Protein AF-A0A662F0Q9-F1 (afdb_monomer)

Nearest PDB structures (foldseek):
  5hut-assembly1_A  TM=1.812E-01  e=2.223E+00  Candida albicans SC5314
  2q6t-assembly2_B  TM=2.599E-01  e=8.051E+00  Thermus aquaticus

Solvent-accessible surface area (backbone atoms only — not comparable to full-atom values): 15928 Å² total; per-residue (Å²): 112,26,36,37,34,22,32,66,58,60,50,68,50,82,40,98,87,77,45,73,44,78,41,86,37,68,78,32,72,63,49,55,52,55,57,58,69,47,65,62,65,40,36,34,28,34,72,38,63,44,76,68,51,48,53,54,49,52,53,51,49,56,72,72,43,86,48,72,78,66,60,64,82,70,57,72,69,58,62,28,57,52,51,53,51,49,54,37,48,78,42,47,32,41,82,38,61,25,45,49,66,69,58,51,52,54,30,54,52,31,51,53,49,34,48,60,48,58,56,51,59,77,67,63,59,82,87,48,56,70,68,59,38,51,52,53,52,53,54,49,53,51,53,36,50,55,33,45,54,51,25,50,44,36,62,66,49,52,42,45,54,46,29,55,49,41,38,55,76,68,62,43,43,33,40,39,34,49,38,73,59,44,23,40,47,66,76,38,42,68,62,44,30,73,76,66,68,49,49,80,64,54,41,26,29,43,41,72,78,50,97,81,64,47,58,44,64,38,77,76,49,79,62,58,68,66,47,52,53,52,52,53,52,49,53,24,52,50,34,30,75,76,72,73,33,61,64,96,67,86,55,79,42,77,52,54,83,26,90,90,48,48,88,84,22,60,49,75,40,74,74,94,69,84,78,78,74,77,77,81,80,130

Mean predicted aligned error: 7.28 Å

Foldseek 3Di:
DAAEEAEDQKDWDADPPPGTDIDGDADAPVVLVVLLPPDAAAEEEEADDDPVLVVVLLVVCVVVDPDPVLNPPPPRPCVRVVNVVVSNVVSRYHYDYLFDSVLSSVLVVLVVQLVVLVVCVVVQDPPDDPVVSVLVVLVSVVSNLVSVLVSCCSVAPVRLVSSLQSCLVVVHRYYYYHLLSRLVCVVVVVVSCVPRVDHHDWYKYWDQDDPVRDTDIGTRDHRDCVSVVVVLVSCQLVCCVPVVGSDPDDAPDWDFPDPSNRSVGTDGHHDPDDDPDPPPDD

Sequence (282 aa):
MIRLFGVVHGGYIVNLLSGKIEIDLEPSSELEEKLKQIPAGTRVGIENLSPEDWIEVKANLMAICHDNSFRVAYLSSTRYWDRIAQICTASGHRIIWLEDKTT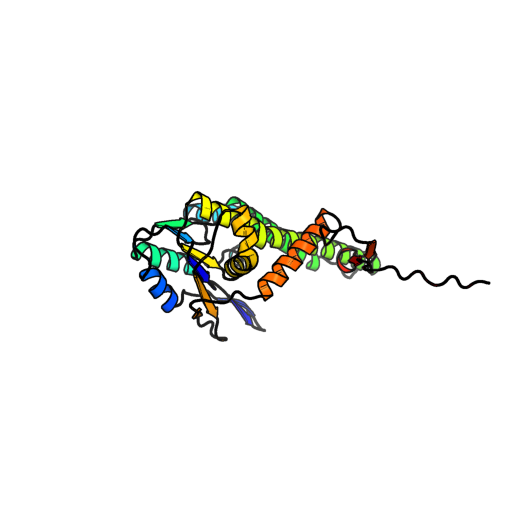WLKYVQTIIEVRKIIEKYSELDYDLSQRDHYKKLVELNEKLYRAQINSDRIHLIERDDAILRNIVAAEVQTVIAGIGHTDAWMLNQKEIKEEYGIEFGQYSTDIVVDSKFILRFIDEAIPDLNVAYDFISLRKAINFLERGRFSDEEPDLVGTWDVTKPSSGYFELFIDKRTKSMSVEE

Radius of gyration: 23.08 Å; Cα contacts (8 Å, |Δi|>4): 388; chains: 1; bounding box: 54×36×88 Å

Structure (mmCIF, N/CA/C/O backbone):
data_AF-A0A662F0Q9-F1
#
_entry.id   AF-A0A662F0Q9-F1
#
loop_
_atom_site.group_PDB
_atom_site.id
_atom_site.type_symbol
_atom_site.label_atom_id
_atom_site.label_alt_id
_atom_site.label_comp_id
_atom_site.label_asym_id
_atom_site.label_entity_id
_atom_site.label_seq_id
_atom_site.pdbx_PDB_ins_code
_atom_site.Cartn_x
_atom_site.Cartn_y
_atom_site.Cartn_z
_atom_site.occupancy
_atom_site.B_iso_or_equiv
_atom_site.auth_seq_id
_atom_site.auth_comp_id
_atom_site.auth_asym_id
_atom_site.auth_atom_id
_atom_site.pdbx_PDB_model_num
ATOM 1 N N . MET A 1 1 ? -20.257 -4.110 9.261 1.00 92.88 1 MET A N 1
ATOM 2 C CA . MET A 1 1 ? -19.434 -3.030 8.688 1.00 92.88 1 MET A CA 1
ATOM 3 C C . MET A 1 1 ? -18.188 -2.874 9.533 1.00 92.88 1 MET A C 1
ATOM 5 O O . MET A 1 1 ? -18.309 -2.857 10.755 1.00 92.88 1 MET A O 1
ATOM 9 N N . ILE A 1 2 ? -17.029 -2.804 8.889 1.00 98.06 2 ILE A N 1
ATOM 10 C CA . ILE A 1 2 ? -15.718 -2.621 9.519 1.00 98.06 2 ILE A CA 1
ATOM 11 C C . ILE A 1 2 ? -15.420 -1.119 9.591 1.00 98.06 2 ILE A C 1
ATOM 13 O O . ILE A 1 2 ? -15.691 -0.395 8.632 1.00 98.06 2 ILE A O 1
ATOM 17 N N . ARG A 1 3 ? -14.898 -0.632 10.722 1.00 98.25 3 ARG A N 1
ATOM 18 C CA . ARG A 1 3 ? -14.384 0.745 10.836 1.00 98.25 3 ARG A CA 1
ATOM 19 C C . ARG A 1 3 ? -12.970 0.804 10.261 1.00 98.25 3 ARG A C 1
ATOM 21 O O . ARG A 1 3 ? -12.162 -0.055 10.593 1.00 98.25 3 ARG A O 1
ATOM 28 N N . LEU A 1 4 ? -12.671 1.804 9.441 1.00 98.44 4 LEU A N 1
ATOM 29 C CA . LEU A 1 4 ? -11.398 1.940 8.742 1.00 98.44 4 LEU A CA 1
ATOM 30 C C . LEU A 1 4 ? -10.701 3.247 9.132 1.00 98.44 4 LEU A C 1
ATOM 32 O O . LEU A 1 4 ? -11.282 4.324 9.007 1.00 98.44 4 LEU A O 1
ATOM 36 N N . PHE A 1 5 ? -9.454 3.140 9.582 1.00 98.56 5 PHE A N 1
ATOM 37 C CA . PHE A 1 5 ? -8.571 4.268 9.849 1.00 98.56 5 PHE A CA 1
ATOM 38 C C . PHE A 1 5 ? -7.391 4.247 8.876 1.00 98.56 5 PHE A C 1
ATOM 40 O O . PHE A 1 5 ? -6.575 3.324 8.927 1.00 98.56 5 PHE A O 1
ATOM 47 N N . GLY A 1 6 ? -7.311 5.261 8.017 1.00 97.75 6 GLY A N 1
ATOM 48 C CA . GLY A 1 6 ? -6.135 5.552 7.201 1.00 97.75 6 GLY A CA 1
ATOM 49 C C . GLY A 1 6 ? -5.079 6.287 8.022 1.00 97.75 6 GLY A C 1
ATOM 50 O O . GLY A 1 6 ? -5.403 7.182 8.807 1.00 97.75 6 GLY A O 1
ATOM 51 N N . VAL A 1 7 ? -3.811 5.910 7.890 1.00 96.88 7 VAL A N 1
ATOM 52 C CA . VAL A 1 7 ? -2.721 6.572 8.618 1.00 96.88 7 VAL A CA 1
ATOM 53 C C . VAL A 1 7 ? -1.548 6.934 7.720 1.00 96.88 7 VAL A C 1
ATOM 55 O O . VAL A 1 7 ? -1.167 6.188 6.819 1.00 96.88 7 VAL A O 1
ATOM 58 N N . VAL A 1 8 ? -0.924 8.074 8.009 1.00 93.56 8 VAL A N 1
ATOM 59 C CA . VAL A 1 8 ? 0.385 8.434 7.459 1.00 93.56 8 VAL A CA 1
ATOM 60 C C . VAL A 1 8 ? 1.426 8.135 8.530 1.00 93.56 8 VAL A C 1
ATOM 62 O O . VAL A 1 8 ? 1.546 8.860 9.513 1.00 93.56 8 VAL A O 1
ATOM 65 N N . HIS A 1 9 ? 2.151 7.033 8.355 1.00 91.44 9 HIS A N 1
ATOM 66 C CA . HIS A 1 9 ? 3.067 6.495 9.368 1.00 91.44 9 HIS A CA 1
ATOM 67 C C . HIS A 1 9 ? 4.544 6.840 9.113 1.00 91.44 9 HIS A C 1
ATOM 69 O O . HIS A 1 9 ? 5.414 6.471 9.899 1.00 91.44 9 HIS A O 1
ATOM 75 N N . GLY A 1 10 ? 4.841 7.555 8.027 1.00 87.50 10 GLY A N 1
ATOM 76 C CA . GLY A 1 10 ? 6.187 7.999 7.685 1.00 87.50 10 GLY A CA 1
ATOM 77 C C . GLY A 1 10 ? 6.180 9.038 6.570 1.00 87.50 10 GLY A C 1
ATOM 78 O O . GLY A 1 10 ? 5.170 9.256 5.899 1.00 87.50 10 GLY A O 1
ATOM 79 N N . GLY A 1 11 ? 7.319 9.691 6.371 1.00 82.44 11 GLY A N 1
ATOM 80 C CA . GLY A 1 11 ? 7.514 10.659 5.298 1.00 82.44 11 GLY A CA 1
ATOM 81 C C . GLY A 1 11 ? 8.989 10.886 4.999 1.00 82.44 11 GLY A C 1
ATOM 82 O O . GLY A 1 11 ? 9.865 10.328 5.655 1.00 82.44 11 GLY A O 1
ATOM 83 N N . TYR A 1 12 ? 9.280 11.722 4.004 1.00 80.12 12 TYR A N 1
ATOM 84 C CA . TYR A 1 12 ? 10.651 12.123 3.706 1.00 80.12 12 TYR A CA 1
ATOM 85 C C . TYR A 1 12 ? 10.762 13.630 3.474 1.00 80.12 12 TYR A C 1
ATOM 87 O O . TYR A 1 12 ? 9.959 14.228 2.757 1.00 80.12 12 TYR A O 1
ATOM 95 N N . ILE A 1 13 ? 11.810 14.245 4.025 1.00 78.50 13 ILE A N 1
ATOM 96 C CA . ILE A 1 13 ? 12.276 15.569 3.599 1.00 78.50 13 ILE A CA 1
ATOM 97 C C . ILE A 1 13 ? 13.329 15.373 2.522 1.00 78.50 13 ILE A C 1
ATOM 99 O O . ILE A 1 13 ? 14.342 14.708 2.735 1.00 78.50 13 ILE A O 1
ATOM 103 N N . VAL A 1 14 ? 13.119 16.004 1.369 1.00 74.94 14 VAL A N 1
ATOM 104 C CA . VAL A 1 14 ? 14.159 16.125 0.347 1.00 74.94 14 VAL A CA 1
ATOM 105 C C . VAL A 1 14 ? 15.011 17.346 0.677 1.00 74.94 14 VAL A C 1
ATOM 107 O O . VAL A 1 14 ? 14.557 18.481 0.552 1.00 74.94 14 VAL A O 1
ATOM 110 N N . ASN A 1 15 ? 16.252 17.121 1.099 1.00 71.38 15 ASN A N 1
ATOM 111 C CA . ASN A 1 15 ? 17.244 18.172 1.289 1.00 71.38 15 ASN A CA 1
ATOM 112 C C . ASN A 1 15 ? 18.240 18.150 0.121 1.00 71.38 15 ASN A C 1
ATOM 114 O O . ASN A 1 15 ? 18.808 17.108 -0.206 1.00 71.38 15 ASN A O 1
ATOM 118 N N . LEU A 1 16 ? 18.482 19.317 -0.479 1.00 67.19 16 LEU A N 1
ATOM 119 C CA . LEU A 1 16 ? 19.432 19.505 -1.582 1.00 67.19 16 LEU A CA 1
ATOM 120 C C . LEU A 1 16 ? 20.859 19.022 -1.258 1.00 67.19 16 LEU A C 1
ATOM 122 O O . LEU A 1 16 ? 21.575 18.631 -2.173 1.00 67.19 16 LEU A O 1
ATOM 126 N N . LEU A 1 17 ? 21.276 19.045 0.015 1.00 67.19 17 LEU A N 1
ATOM 127 C CA . LEU A 1 17 ? 22.647 18.713 0.432 1.00 67.19 17 LEU A CA 1
ATOM 128 C C . LEU A 1 17 ? 22.808 17.292 0.982 1.00 67.19 17 LEU A C 1
ATOM 130 O O . LEU A 1 17 ? 23.870 16.697 0.832 1.00 67.19 17 LEU A O 1
ATOM 134 N N . SER A 1 18 ? 21.780 16.759 1.641 1.00 58.31 18 SER A N 1
ATOM 135 C CA . SER A 1 18 ? 21.855 15.486 2.374 1.00 58.31 18 SER A CA 1
ATOM 136 C C . SER A 1 18 ? 20.956 14.388 1.800 1.00 58.31 18 SER A C 1
ATOM 138 O O . SER A 1 18 ? 20.867 13.310 2.380 1.00 58.31 18 SER A O 1
ATOM 140 N N . GLY A 1 19 ? 20.283 14.642 0.675 1.00 73.56 19 GLY A N 1
ATOM 141 C CA . GLY A 1 19 ? 19.362 13.690 0.061 1.00 73.56 19 GLY A CA 1
ATOM 142 C C . GLY A 1 19 ? 18.028 13.584 0.805 1.00 73.56 19 GLY A C 1
ATOM 143 O O . GLY A 1 19 ? 17.547 14.557 1.388 1.00 73.56 19 GLY A O 1
ATOM 144 N N . LYS A 1 20 ? 17.400 12.405 0.741 1.00 74.94 20 LYS A N 1
ATOM 145 C CA . LYS A 1 20 ? 16.131 12.119 1.423 1.00 74.94 20 LYS A CA 1
ATOM 146 C C . LYS A 1 20 ? 16.398 11.752 2.884 1.00 74.94 20 LYS A C 1
ATOM 148 O O . LYS A 1 20 ? 17.120 10.795 3.143 1.00 74.94 20 LYS A O 1
ATOM 153 N N . ILE A 1 21 ? 15.811 12.498 3.813 1.00 77.62 21 ILE A N 1
ATOM 154 C CA . ILE A 1 21 ? 15.801 12.183 5.245 1.00 77.62 21 ILE A CA 1
ATOM 155 C C . ILE A 1 21 ? 14.425 11.616 5.572 1.00 77.62 21 ILE A C 1
ATOM 157 O O . ILE A 1 21 ? 13.428 12.309 5.370 1.00 77.62 21 ILE A O 1
ATOM 161 N N . GLU A 1 22 ? 14.376 10.375 6.047 1.00 78.62 22 GLU A N 1
ATOM 162 C CA . GLU A 1 22 ? 13.143 9.758 6.537 1.00 78.62 22 GLU A CA 1
ATOM 163 C C . GLU A 1 22 ? 12.724 10.398 7.864 1.00 78.62 22 GLU A C 1
ATOM 165 O O . GLU A 1 22 ? 13.564 10.728 8.707 1.00 78.62 22 GLU A O 1
ATOM 170 N N . ILE A 1 23 ? 11.424 10.617 8.021 1.00 84.00 23 ILE A N 1
ATOM 171 C CA . ILE A 1 23 ? 10.827 11.146 9.241 1.00 84.00 23 ILE A CA 1
ATOM 172 C C . ILE A 1 23 ? 9.870 10.112 9.789 1.00 84.00 23 ILE A C 1
ATOM 174 O O . ILE A 1 23 ? 8.874 9.767 9.149 1.00 84.00 23 ILE A O 1
ATOM 178 N N . ASP A 1 24 ? 10.162 9.715 11.018 1.00 83.69 24 ASP A N 1
ATOM 179 C CA . ASP A 1 24 ? 9.254 8.945 11.844 1.00 83.69 24 ASP A CA 1
ATOM 180 C C . ASP A 1 24 ? 8.140 9.857 12.340 1.00 83.69 24 ASP A C 1
ATOM 182 O O . ASP A 1 24 ? 8.390 10.877 12.992 1.00 83.69 24 ASP A O 1
ATOM 186 N N . LEU A 1 25 ? 6.908 9.473 12.034 1.00 90.25 25 LEU A N 1
ATOM 187 C CA . LEU A 1 25 ? 5.723 10.143 12.542 1.00 90.25 25 LEU A CA 1
ATOM 188 C C . LEU A 1 25 ? 5.214 9.419 13.785 1.00 90.25 25 LEU A C 1
ATOM 190 O O . LEU A 1 25 ? 5.528 8.256 14.036 1.00 90.25 25 LEU A O 1
ATOM 194 N N . GLU A 1 26 ? 4.410 10.127 14.562 1.00 93.06 26 GLU A N 1
ATOM 195 C CA . GLU A 1 26 ? 3.633 9.570 15.666 1.00 93.06 26 GLU A CA 1
ATOM 196 C C . GLU A 1 26 ? 2.149 9.763 15.344 1.00 93.06 26 GLU A C 1
ATOM 198 O O . GLU A 1 26 ? 1.820 10.753 14.684 1.00 93.06 26 GLU A O 1
ATOM 203 N N . PRO A 1 27 ? 1.252 8.870 15.798 1.00 95.50 27 PRO A N 1
ATOM 204 C CA . PRO A 1 27 ? -0.190 9.047 15.645 1.00 95.50 27 PRO A CA 1
ATOM 205 C C . PRO A 1 27 ? -0.656 10.412 16.160 1.00 95.50 27 PRO A C 1
ATOM 207 O O . PRO A 1 27 ? -0.153 10.895 17.180 1.00 95.50 27 PRO A O 1
ATOM 210 N N . SER A 1 28 ? -1.636 11.030 15.494 1.00 96.69 28 SER A N 1
ATOM 211 C CA . SER A 1 28 ? -2.227 12.265 16.019 1.00 96.69 28 SER A CA 1
ATOM 212 C C . SER A 1 28 ? -2.911 12.017 17.373 1.00 96.69 28 SER A C 1
ATOM 214 O O . SER A 1 28 ? -3.415 10.923 17.646 1.00 96.69 28 SER A O 1
ATOM 216 N N . SER A 1 29 ? -2.956 13.041 18.234 1.00 96.88 29 SER A N 1
ATOM 217 C CA . SER A 1 29 ? -3.631 12.934 19.542 1.00 96.88 29 SER A CA 1
ATOM 218 C C . SER A 1 29 ? -5.109 12.572 19.369 1.00 96.88 29 SER A C 1
ATOM 220 O O . SER A 1 29 ? -5.654 11.762 20.117 1.00 96.88 29 SER A O 1
ATOM 222 N N . GLU A 1 30 ? -5.740 13.135 18.343 1.00 97.81 30 GLU A N 1
ATOM 223 C CA . GLU A 1 30 ? -7.124 12.891 17.967 1.00 97.81 30 GLU A CA 1
ATOM 224 C C . GLU A 1 30 ? -7.351 11.440 17.522 1.00 97.81 30 GLU A C 1
ATOM 226 O O . GLU A 1 30 ? -8.328 10.824 17.956 1.00 97.81 30 GLU A O 1
ATOM 231 N N . LEU A 1 31 ? -6.443 10.853 16.730 1.00 97.69 31 LEU A N 1
ATOM 232 C CA . LEU A 1 31 ? -6.491 9.424 16.416 1.00 97.69 31 LEU A CA 1
ATOM 233 C C . LEU A 1 31 ? -6.377 8.589 17.697 1.00 97.69 31 LEU A C 1
ATOM 235 O O . LEU A 1 31 ? -7.180 7.676 17.901 1.00 97.69 31 LEU A O 1
ATOM 239 N N . GLU A 1 32 ? -5.443 8.911 18.602 1.00 98.00 32 GLU A N 1
ATOM 240 C CA . GLU A 1 32 ? -5.323 8.174 19.865 1.00 98.00 32 GLU A CA 1
ATOM 241 C C . GLU A 1 32 ? -6.621 8.207 20.686 1.00 98.00 32 GLU A C 1
ATOM 243 O O . GLU A 1 32 ? -7.026 7.194 21.262 1.00 98.00 32 GLU A O 1
ATOM 248 N N . GLU A 1 33 ? -7.269 9.370 20.774 1.00 98.00 33 GLU A N 1
ATOM 249 C CA . GLU A 1 33 ? -8.544 9.539 21.473 1.00 98.00 33 GLU A CA 1
ATOM 250 C C . GLU A 1 33 ? -9.652 8.707 20.830 1.00 98.00 33 GLU A C 1
ATOM 252 O O . GLU A 1 33 ? -10.391 8.015 21.536 1.00 98.00 33 GLU A O 1
ATOM 257 N N . LYS A 1 34 ? -9.738 8.702 19.497 1.00 97.56 34 LYS A N 1
ATOM 258 C CA . LYS A 1 34 ? -10.709 7.885 18.758 1.00 97.56 34 LYS A CA 1
ATOM 259 C C . LYS A 1 34 ? -10.498 6.394 18.996 1.00 97.56 34 LYS A C 1
ATOM 261 O O . LYS A 1 34 ? -11.479 5.674 19.187 1.00 97.56 34 LYS A O 1
ATOM 266 N N . LEU A 1 35 ? -9.251 5.928 19.055 1.00 97.69 35 LEU A N 1
ATOM 267 C CA . LEU A 1 35 ? -8.933 4.529 19.354 1.00 97.69 35 LEU A CA 1
ATOM 268 C C . LEU A 1 35 ? -9.319 4.134 20.789 1.00 97.69 35 LEU A C 1
ATOM 270 O O . LEU A 1 35 ? -9.827 3.031 21.005 1.00 97.69 35 LEU A O 1
ATOM 274 N N . LYS A 1 36 ? -9.154 5.041 21.761 1.00 98.06 36 LYS A N 1
ATOM 275 C CA . LYS A 1 36 ? -9.569 4.836 23.165 1.00 98.06 36 LYS A CA 1
ATOM 276 C C . LYS A 1 36 ? -11.093 4.794 23.340 1.00 98.06 36 LYS A C 1
ATOM 278 O O . LYS A 1 36 ? -11.578 4.208 24.302 1.00 98.06 36 LYS A O 1
ATOM 283 N N . GLN A 1 37 ? -11.852 5.401 22.426 1.00 97.31 37 GLN A N 1
ATOM 284 C CA . GLN A 1 37 ? -13.323 5.415 22.444 1.00 97.31 37 GLN A CA 1
ATOM 285 C C . GLN A 1 37 ? -13.961 4.156 21.832 1.00 97.31 37 GLN A C 1
ATOM 287 O O . GLN A 1 37 ? -15.175 3.968 21.932 1.00 97.31 37 GLN A O 1
ATOM 292 N N . ILE A 1 38 ? -13.178 3.296 21.175 1.00 96.94 38 ILE A N 1
ATOM 293 C CA . ILE A 1 38 ? -13.669 2.015 20.651 1.00 96.94 38 ILE A CA 1
ATOM 294 C C . ILE A 1 38 ? -14.059 1.105 21.835 1.00 96.94 38 ILE A C 1
ATOM 296 O O . ILE A 1 38 ? -13.367 1.113 22.853 1.00 96.94 38 ILE A O 1
ATOM 300 N N . PRO A 1 39 ? -15.136 0.298 21.737 1.00 98.12 39 PRO A N 1
ATOM 301 C CA . PRO A 1 39 ? -15.488 -0.654 22.789 1.00 98.12 39 PRO A CA 1
ATOM 302 C C . PRO A 1 39 ? -14.346 -1.632 23.097 1.00 98.12 39 PRO A C 1
ATOM 304 O O . PRO A 1 39 ? -13.757 -2.210 22.183 1.00 98.12 39 PRO A O 1
ATOM 307 N N . ALA A 1 40 ? -14.059 -1.857 24.380 1.00 98.19 40 ALA A N 1
ATOM 308 C CA . ALA A 1 40 ? -13.056 -2.833 24.800 1.00 98.19 40 ALA A CA 1
ATOM 309 C C . ALA A 1 40 ? -13.382 -4.247 24.281 1.00 98.19 40 ALA A C 1
ATOM 311 O O . ALA A 1 40 ? -14.546 -4.618 24.120 1.00 98.19 40 ALA A O 1
ATOM 312 N N . GLY A 1 41 ? -12.346 -5.046 24.022 1.00 98.12 41 GLY A N 1
ATOM 313 C CA . GLY A 1 41 ? -12.464 -6.383 23.434 1.00 98.12 41 GLY A CA 1
ATOM 314 C C . GLY A 1 41 ? -12.652 -6.396 21.914 1.00 98.12 41 GLY A C 1
ATOM 315 O O . GLY A 1 41 ? -12.673 -7.478 21.325 1.00 98.12 41 GLY A O 1
ATOM 316 N N . THR A 1 42 ? -12.743 -5.229 21.264 1.00 98.56 42 THR A N 1
ATOM 317 C CA . THR A 1 42 ? -12.809 -5.129 19.799 1.00 98.56 42 THR A CA 1
ATOM 318 C C . THR A 1 42 ? -11.565 -5.747 19.162 1.00 98.56 42 THR A C 1
ATOM 320 O O . THR A 1 42 ? -10.442 -5.532 19.628 1.00 98.56 42 THR A O 1
ATOM 323 N N . ARG A 1 43 ? -11.751 -6.503 18.073 1.00 98.81 43 ARG A N 1
ATOM 324 C CA . ARG A 1 43 ? -10.646 -6.996 17.237 1.00 98.81 43 ARG A CA 1
ATOM 325 C C . ARG A 1 43 ? -10.164 -5.893 16.303 1.00 98.81 43 ARG A C 1
ATOM 327 O O . ARG A 1 43 ? -10.885 -5.519 15.374 1.00 98.81 43 ARG A O 1
ATOM 334 N N . VAL A 1 44 ? -8.961 -5.389 16.565 1.00 98.81 44 VAL A N 1
ATOM 335 C CA . VAL A 1 44 ? -8.326 -4.308 15.806 1.00 98.81 44 VAL A CA 1
ATOM 336 C C . VAL A 1 44 ? -7.217 -4.892 14.938 1.00 98.81 44 VAL A C 1
ATOM 338 O O . VAL A 1 44 ? -6.228 -5.403 15.459 1.00 98.81 44 VAL A O 1
ATOM 341 N N . GLY A 1 45 ? -7.401 -4.825 13.624 1.00 98.75 45 GLY A N 1
ATOM 342 C CA . GLY A 1 45 ? -6.395 -5.166 12.632 1.00 98.75 45 GLY A CA 1
ATOM 343 C C . GLY A 1 45 ? -5.423 -4.008 12.420 1.00 98.75 45 GLY A C 1
ATOM 344 O O . GLY A 1 45 ? -5.869 -2.883 12.210 1.00 98.75 45 GLY A O 1
ATOM 345 N N . ILE A 1 46 ? -4.121 -4.273 12.472 1.00 98.56 46 ILE A N 1
ATOM 346 C CA . ILE A 1 46 ? -3.055 -3.301 12.198 1.00 98.56 46 ILE A CA 1
ATOM 347 C C . ILE A 1 46 ? -2.249 -3.795 10.995 1.00 98.56 46 ILE A C 1
ATOM 349 O O . ILE A 1 46 ? -1.800 -4.943 11.004 1.00 98.56 46 ILE A O 1
ATOM 353 N N . GLU A 1 47 ? -2.044 -2.942 9.986 1.00 96.81 47 GLU A N 1
ATOM 354 C CA . GLU A 1 47 ? -1.167 -3.197 8.828 1.00 96.81 47 GLU A CA 1
ATOM 355 C C . GLU A 1 47 ? 0.314 -3.182 9.232 1.00 96.81 47 GLU A C 1
ATOM 357 O O . GLU A 1 47 ? 1.095 -2.298 8.894 1.00 96.81 47 GLU A O 1
ATOM 362 N N . ASN A 1 48 ? 0.705 -4.164 10.029 1.00 96.19 48 ASN A N 1
ATOM 363 C CA . ASN A 1 48 ? 2.091 -4.415 10.360 1.00 96.19 48 ASN A CA 1
ATOM 364 C C . ASN A 1 48 ? 2.274 -5.906 10.620 1.00 96.19 48 ASN A C 1
ATOM 366 O O . ASN A 1 48 ? 1.314 -6.619 10.930 1.00 96.19 48 ASN A O 1
ATOM 370 N N . LEU A 1 49 ? 3.512 -6.371 10.489 1.00 95.81 49 LEU A N 1
ATOM 371 C CA . LEU A 1 49 ? 3.884 -7.726 10.865 1.00 95.81 49 LEU A CA 1
ATOM 372 C C . LEU A 1 49 ? 3.835 -7.887 12.381 1.00 95.81 49 LEU A C 1
ATOM 374 O O . LEU A 1 49 ? 4.056 -6.936 13.138 1.00 95.81 49 LEU A O 1
ATOM 378 N N . SER A 1 50 ? 3.608 -9.123 12.821 1.00 95.44 50 SER A N 1
ATOM 379 C CA . SER A 1 50 ? 3.762 -9.465 14.229 1.00 95.44 50 SER A CA 1
ATOM 380 C C . SER A 1 50 ? 5.211 -9.241 14.698 1.00 95.44 50 SER A C 1
ATOM 382 O O . SER A 1 50 ? 6.145 -9.301 13.888 1.00 95.44 50 SER A O 1
ATOM 384 N N . PRO A 1 51 ? 5.444 -8.999 16.002 1.00 93.88 51 PRO A N 1
ATOM 385 C CA . PRO A 1 51 ? 6.797 -8.922 16.551 1.00 93.88 51 PRO A CA 1
ATOM 386 C C . PRO A 1 51 ? 7.650 -10.153 16.214 1.00 93.88 51 PRO A C 1
ATOM 388 O O . PRO A 1 51 ? 8.837 -10.019 15.916 1.00 93.88 51 PRO A O 1
ATOM 391 N N . GLU A 1 52 ? 7.047 -11.342 16.221 1.00 94.25 52 GLU A N 1
ATOM 392 C CA . GLU A 1 52 ? 7.694 -12.607 15.882 1.00 94.25 52 GLU A CA 1
ATOM 393 C C . GLU A 1 52 ? 8.090 -12.660 14.401 1.00 94.25 52 GLU A C 1
ATOM 395 O O . GLU A 1 52 ? 9.237 -12.978 14.076 1.00 94.25 52 GLU A O 1
ATOM 400 N N . ASP A 1 53 ? 7.189 -12.268 13.499 1.00 94.25 53 ASP A N 1
ATOM 401 C CA . ASP A 1 53 ? 7.489 -12.212 12.067 1.00 94.25 53 ASP A CA 1
ATOM 402 C C . ASP A 1 53 ? 8.569 -11.174 11.755 1.00 94.25 53 ASP A C 1
ATOM 404 O O . ASP A 1 53 ? 9.436 -11.418 10.914 1.00 94.25 53 ASP A O 1
ATOM 408 N N . TRP A 1 54 ? 8.597 -10.048 12.473 1.00 91.69 54 TRP A N 1
ATOM 409 C CA . TRP A 1 54 ? 9.661 -9.053 12.337 1.00 91.69 54 TRP A CA 1
ATOM 410 C C . TRP A 1 54 ? 11.045 -9.602 12.685 1.00 91.69 54 TRP A C 1
ATOM 412 O O . TRP A 1 54 ? 12.028 -9.203 12.055 1.00 91.69 54 TRP A O 1
ATOM 422 N N . ILE A 1 55 ? 11.155 -10.505 13.664 1.00 90.00 55 ILE A N 1
ATOM 423 C CA . ILE A 1 55 ? 12.429 -11.159 14.005 1.00 90.00 55 ILE A CA 1
ATOM 424 C C . ILE A 1 55 ? 12.921 -11.979 12.810 1.00 90.00 55 ILE A C 1
ATOM 426 O O . ILE A 1 55 ? 14.081 -11.854 12.405 1.00 90.00 55 ILE A O 1
ATOM 430 N N . GLU A 1 56 ? 12.037 -12.773 12.210 1.00 90.00 56 GLU A N 1
ATOM 431 C CA . GLU A 1 56 ? 12.367 -13.591 11.044 1.00 90.00 56 GLU A CA 1
ATOM 432 C C . GLU A 1 56 ? 12.687 -12.742 9.813 1.00 90.00 56 GLU A C 1
ATOM 434 O O . GLU A 1 56 ? 13.668 -13.011 9.116 1.00 90.00 56 GLU A O 1
ATOM 439 N N . VAL A 1 57 ? 11.911 -11.691 9.546 1.00 88.12 57 VAL A N 1
ATOM 440 C CA . VAL A 1 57 ? 12.169 -10.770 8.433 1.00 88.12 57 VAL A CA 1
ATOM 441 C C . VAL A 1 57 ? 13.536 -10.119 8.595 1.00 88.12 57 VAL A C 1
ATOM 443 O O . VAL A 1 57 ? 14.339 -10.157 7.666 1.00 88.12 57 VAL A O 1
ATOM 446 N N . LYS A 1 58 ? 13.866 -9.604 9.784 1.00 86.19 58 LYS A N 1
ATOM 447 C CA . LYS A 1 58 ? 15.186 -9.013 10.056 1.00 86.19 58 LYS A CA 1
ATOM 448 C C . LYS A 1 58 ? 16.316 -10.019 9.833 1.00 86.19 58 LYS A C 1
ATOM 450 O O . LYS A 1 58 ? 17.325 -9.662 9.227 1.00 86.19 58 LYS A O 1
ATOM 455 N N . ALA A 1 59 ? 16.152 -11.268 10.269 1.00 85.44 59 ALA A N 1
ATOM 456 C CA . ALA A 1 59 ? 17.131 -12.328 10.030 1.00 85.44 59 ALA A CA 1
ATOM 457 C C . ALA A 1 59 ? 17.324 -12.618 8.529 1.00 85.44 59 ALA A C 1
ATOM 459 O O . ALA A 1 59 ? 18.461 -12.677 8.057 1.00 85.44 59 ALA A O 1
ATOM 460 N N . ASN A 1 60 ? 16.232 -12.722 7.766 1.00 84.25 60 ASN A N 1
ATOM 461 C CA . ASN A 1 60 ? 16.277 -12.934 6.317 1.00 84.25 60 ASN A CA 1
ATOM 462 C C . ASN A 1 60 ? 16.942 -11.761 5.585 1.00 84.25 60 ASN A C 1
ATOM 464 O O . ASN A 1 60 ? 17.820 -11.969 4.749 1.00 84.25 60 ASN A O 1
ATOM 468 N N . LEU A 1 61 ? 16.589 -10.522 5.931 1.00 82.25 61 LEU A N 1
ATOM 469 C CA . LEU A 1 61 ? 17.204 -9.334 5.338 1.00 82.25 61 LEU A CA 1
ATOM 470 C C . LEU A 1 61 ? 18.699 -9.254 5.639 1.00 82.25 61 LEU A C 1
ATOM 472 O O . LEU A 1 61 ? 19.478 -8.914 4.753 1.00 82.25 61 LEU A O 1
ATOM 476 N N . MET A 1 62 ? 19.125 -9.630 6.847 1.00 79.88 62 MET A N 1
ATOM 477 C CA . MET A 1 62 ? 20.548 -9.707 7.187 1.00 79.88 62 MET A CA 1
ATOM 478 C C . MET A 1 62 ? 21.312 -10.742 6.352 1.00 79.88 62 MET A C 1
ATOM 480 O O . MET A 1 62 ? 22.498 -10.536 6.099 1.00 79.88 62 MET A O 1
ATOM 484 N N . ALA A 1 63 ? 20.658 -11.826 5.927 1.00 82.25 63 ALA A N 1
ATOM 485 C CA . ALA A 1 63 ? 21.265 -12.848 5.078 1.00 82.25 63 ALA A CA 1
ATOM 486 C C . ALA A 1 63 ? 21.368 -12.414 3.606 1.00 82.25 63 ALA A C 1
ATOM 488 O O . ALA A 1 63 ? 22.329 -12.775 2.932 1.00 82.25 63 ALA A O 1
ATOM 489 N N . ILE A 1 64 ? 20.396 -11.640 3.110 1.00 76.62 64 ILE A N 1
ATOM 490 C CA . ILE A 1 64 ? 20.342 -11.200 1.707 1.00 76.62 64 ILE A CA 1
ATOM 491 C C . ILE A 1 64 ? 21.183 -9.931 1.484 1.00 76.62 64 ILE A C 1
ATOM 493 O O . ILE A 1 64 ? 21.821 -9.776 0.440 1.00 76.62 64 ILE A O 1
ATOM 497 N N . CYS A 1 65 ? 21.210 -9.026 2.464 1.00 73.19 65 CYS A N 1
ATOM 498 C CA . CYS A 1 65 ? 21.914 -7.750 2.395 1.00 73.19 65 CYS A CA 1
ATOM 499 C C . CYS A 1 65 ? 23.254 -7.830 3.140 1.00 73.19 65 CYS A C 1
ATOM 501 O O . CYS A 1 65 ? 23.331 -7.607 4.352 1.00 73.19 65 CYS A O 1
ATOM 503 N N . HIS A 1 66 ? 24.329 -8.121 2.401 1.00 67.06 66 HIS A N 1
ATOM 504 C CA . HIS A 1 66 ? 25.699 -8.082 2.931 1.00 67.06 66 HIS A CA 1
ATOM 505 C C . HIS A 1 66 ? 26.198 -6.653 3.219 1.00 67.06 66 HIS A C 1
ATOM 507 O O . HIS A 1 66 ? 27.151 -6.487 3.978 1.00 67.06 66 HIS A O 1
ATOM 513 N N . ASP A 1 67 ? 25.551 -5.631 2.647 1.00 63.91 67 ASP A N 1
ATOM 514 C CA . ASP A 1 67 ? 25.861 -4.218 2.877 1.00 63.91 67 ASP A CA 1
ATOM 515 C C . ASP A 1 67 ? 24.930 -3.608 3.944 1.00 63.91 67 ASP A C 1
ATOM 517 O O . ASP A 1 67 ? 23.702 -3.683 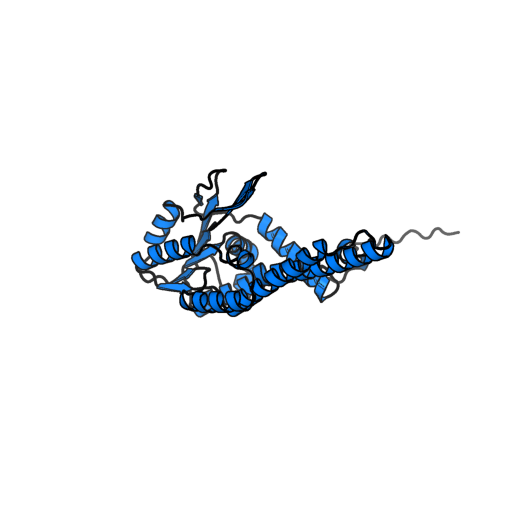3.852 1.00 63.91 67 ASP A O 1
ATOM 521 N N . ASN A 1 68 ? 25.526 -2.974 4.959 1.00 55.94 68 ASN A N 1
ATOM 522 C CA . ASN A 1 68 ? 24.814 -2.269 6.024 1.00 55.94 68 ASN A CA 1
ATOM 523 C C . ASN A 1 68 ? 24.040 -1.041 5.518 1.00 55.94 68 ASN A C 1
ATOM 525 O O . ASN A 1 68 ? 23.048 -0.673 6.144 1.00 55.94 68 ASN A O 1
ATOM 529 N N . SER A 1 69 ? 24.444 -0.428 4.399 1.00 56.00 69 SER A N 1
ATOM 530 C CA . SER A 1 69 ? 23.718 0.703 3.799 1.00 56.00 69 SER A CA 1
ATOM 531 C C . SER A 1 69 ? 22.302 0.303 3.360 1.00 56.00 69 SER A C 1
ATOM 533 O O . SER A 1 69 ? 21.351 1.071 3.493 1.00 56.00 69 SER A O 1
ATOM 535 N N . PHE A 1 70 ? 22.145 -0.958 2.951 1.00 54.56 70 PHE A N 1
ATOM 536 C CA . PHE A 1 70 ? 20.881 -1.562 2.545 1.00 54.56 70 PHE A CA 1
ATOM 537 C C . PHE A 1 70 ? 19.943 -1.852 3.725 1.00 54.56 70 PHE A C 1
ATOM 539 O O . PHE A 1 70 ? 18.739 -2.002 3.540 1.00 54.56 70 PHE A 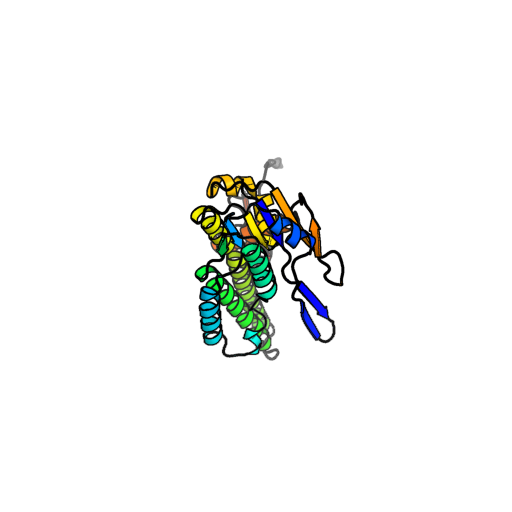O 1
ATOM 546 N N . ARG A 1 71 ? 20.483 -1.954 4.948 1.00 53.81 71 ARG A N 1
ATOM 547 C CA . ARG A 1 71 ? 19.732 -2.386 6.139 1.00 53.81 71 ARG A CA 1
ATOM 548 C C . ARG A 1 71 ? 18.807 -1.312 6.701 1.00 53.81 71 ARG A C 1
ATOM 550 O O . ARG A 1 71 ? 17.799 -1.657 7.304 1.00 53.81 71 ARG A O 1
ATOM 557 N N . VAL A 1 72 ? 19.168 -0.040 6.543 1.00 49.03 72 VAL A N 1
ATOM 558 C CA . VAL A 1 72 ? 18.497 1.076 7.232 1.00 49.03 72 VAL A CA 1
ATOM 559 C C . VAL A 1 72 ? 17.329 1.631 6.417 1.00 49.03 72 VAL A C 1
ATOM 561 O O . VAL A 1 72 ? 16.327 2.007 7.000 1.00 49.03 72 VAL A O 1
ATOM 564 N N . ALA A 1 73 ? 17.413 1.621 5.084 1.00 51.50 73 ALA A N 1
ATOM 565 C CA . ALA A 1 73 ? 16.426 2.288 4.229 1.00 51.50 73 ALA A CA 1
ATOM 566 C C . ALA A 1 73 ? 15.103 1.520 4.021 1.00 51.50 73 ALA A C 1
ATOM 568 O O . ALA A 1 73 ? 14.169 2.082 3.461 1.00 51.50 73 ALA A O 1
ATOM 569 N N . TYR A 1 74 ? 15.029 0.239 4.406 1.00 55.25 74 TYR A N 1
ATOM 570 C CA . TYR A 1 74 ? 13.868 -0.624 4.113 1.00 55.25 74 TYR A CA 1
ATOM 571 C C . TYR A 1 74 ? 13.185 -1.216 5.344 1.00 55.25 74 TYR A C 1
ATOM 573 O O . TYR A 1 74 ? 12.135 -1.847 5.227 1.00 55.25 74 TYR A O 1
ATOM 581 N N . LEU A 1 75 ? 13.757 -1.015 6.529 1.00 61.97 75 LEU A N 1
ATOM 582 C CA . LEU A 1 75 ? 13.024 -1.236 7.764 1.00 61.97 75 LEU A CA 1
ATOM 583 C C . LEU A 1 75 ? 12.238 0.044 8.023 1.00 61.97 75 LEU A C 1
ATOM 585 O O . LEU A 1 75 ? 12.764 0.955 8.653 1.00 61.97 75 LEU A O 1
ATOM 589 N N . SER A 1 76 ? 11.004 0.110 7.509 1.00 62.28 76 SER A N 1
ATOM 590 C CA . SER A 1 76 ? 10.058 1.145 7.938 1.00 62.28 76 SER A CA 1
ATOM 591 C C . SER A 1 76 ? 10.082 1.200 9.462 1.00 62.28 76 SER A C 1
ATOM 593 O O . SER A 1 76 ? 10.046 0.151 10.119 1.00 62.28 76 SER A O 1
ATOM 595 N N . SER A 1 77 ? 10.215 2.402 10.022 1.00 70.31 77 SER A N 1
ATOM 596 C CA . SER A 1 77 ? 10.218 2.572 11.469 1.00 70.31 77 SER A CA 1
ATOM 597 C C . SER A 1 77 ? 8.961 1.937 12.055 1.00 70.31 77 SER A C 1
ATOM 599 O O . SER A 1 77 ? 7.839 2.385 11.818 1.00 70.31 77 SER A O 1
ATOM 601 N N . THR A 1 78 ? 9.138 0.867 12.837 1.00 86.12 78 THR A N 1
ATOM 602 C CA . THR A 1 78 ? 8.013 0.176 13.488 1.00 86.12 78 THR A CA 1
ATOM 603 C C . THR A 1 78 ? 7.380 1.038 14.570 1.00 86.12 78 THR A C 1
ATOM 605 O O . THR A 1 78 ? 6.303 0.715 15.052 1.00 86.12 78 THR A O 1
ATOM 608 N N . ARG A 1 79 ? 8.019 2.156 14.929 1.00 90.00 79 ARG A N 1
ATOM 609 C CA . ARG A 1 79 ? 7.651 3.020 16.044 1.00 90.00 79 ARG A CA 1
ATOM 610 C C . ARG A 1 79 ? 6.201 3.496 15.985 1.00 90.00 79 ARG A C 1
ATOM 612 O O . ARG A 1 79 ? 5.514 3.404 17.000 1.00 90.00 79 ARG A O 1
ATOM 619 N N . TYR A 1 80 ? 5.730 3.949 14.820 1.00 93.81 80 TYR A N 1
ATOM 620 C CA . TYR A 1 80 ? 4.338 4.383 14.651 1.00 93.81 80 TYR A CA 1
ATOM 621 C C . TYR A 1 80 ? 3.370 3.237 14.980 1.00 93.81 80 TYR A C 1
ATOM 623 O O . TYR A 1 80 ? 2.449 3.377 15.787 1.00 93.81 80 TYR A O 1
ATOM 631 N N . TRP A 1 81 ? 3.619 2.063 14.400 1.00 95.31 81 TRP A N 1
ATOM 632 C CA . TRP A 1 81 ? 2.790 0.877 14.592 1.00 95.31 81 TRP A CA 1
ATOM 633 C C . TRP A 1 81 ? 2.862 0.332 16.021 1.00 95.31 81 TRP A C 1
ATOM 635 O O . TRP A 1 81 ? 1.835 -0.047 16.586 1.00 95.31 81 TRP A O 1
ATOM 645 N N . ASP A 1 82 ? 4.044 0.361 16.638 1.00 95.19 82 ASP A N 1
ATOM 646 C CA . ASP A 1 82 ? 4.258 -0.007 18.036 1.00 95.19 82 ASP A CA 1
ATOM 647 C C . ASP A 1 82 ? 3.445 0.913 18.959 1.00 95.19 82 ASP A C 1
ATOM 649 O O . ASP A 1 82 ? 2.800 0.442 19.900 1.00 95.19 82 ASP A O 1
ATOM 653 N N . ARG A 1 83 ? 3.400 2.220 18.664 1.00 96.56 83 ARG A N 1
ATOM 654 C CA . ARG A 1 83 ? 2.585 3.190 19.403 1.00 96.56 83 ARG A CA 1
ATOM 655 C C . ARG A 1 83 ? 1.089 2.905 19.261 1.00 96.56 83 ARG A C 1
ATOM 657 O O . ARG A 1 83 ? 0.391 2.857 20.276 1.00 96.56 83 ARG A O 1
ATOM 664 N N . ILE A 1 84 ? 0.596 2.655 18.045 1.00 97.75 84 ILE A N 1
ATOM 665 C CA . ILE A 1 84 ? -0.807 2.269 17.798 1.00 97.75 84 ILE A CA 1
ATOM 666 C C . ILE A 1 84 ? -1.173 0.996 18.572 1.00 97.75 84 ILE A C 1
ATOM 668 O O . ILE A 1 84 ? -2.199 0.957 19.261 1.00 97.75 84 ILE A O 1
ATOM 672 N N . ALA A 1 85 ? -0.323 -0.031 18.510 1.00 98.06 85 ALA A N 1
ATOM 673 C CA . ALA A 1 85 ? -0.542 -1.295 19.203 1.00 98.06 85 ALA A CA 1
ATOM 674 C C . ALA A 1 85 ? -0.579 -1.114 20.728 1.00 98.06 85 ALA A C 1
ATOM 676 O O . ALA A 1 85 ? -1.442 -1.693 21.395 1.00 98.06 85 ALA A O 1
ATOM 677 N N . GLN A 1 86 ? 0.295 -0.269 21.286 1.00 98.25 86 GLN A N 1
ATOM 678 C CA . GLN A 1 86 ? 0.286 0.081 22.709 1.00 98.25 86 GLN A CA 1
ATOM 679 C C . GLN A 1 86 ? -1.016 0.772 23.125 1.00 98.25 86 GLN A C 1
ATOM 681 O O . GLN A 1 86 ? -1.616 0.372 24.123 1.00 98.25 86 GLN A O 1
ATOM 686 N N . ILE A 1 87 ? -1.480 1.773 22.367 1.00 98.31 87 ILE A N 1
ATOM 687 C CA . ILE A 1 87 ? -2.737 2.490 22.651 1.00 98.31 87 ILE A CA 1
ATOM 688 C C . ILE A 1 87 ? -3.915 1.516 22.652 1.00 98.31 87 ILE A C 1
ATOM 690 O O . ILE A 1 87 ? -4.731 1.513 23.578 1.00 98.31 87 ILE A O 1
ATOM 694 N N . CYS A 1 88 ? -3.989 0.664 21.632 1.00 98.50 88 CYS A N 1
ATOM 695 C CA . CYS A 1 88 ? -5.067 -0.300 21.484 1.00 98.50 88 CYS A CA 1
ATOM 696 C C . CYS A 1 88 ? -5.044 -1.359 22.598 1.00 98.50 88 CYS A C 1
ATOM 698 O O . CYS A 1 88 ? -6.080 -1.639 23.199 1.00 98.50 88 CYS A O 1
ATOM 700 N N . THR A 1 89 ? -3.866 -1.882 22.944 1.00 98.31 89 THR A N 1
ATOM 701 C CA . THR A 1 89 ? -3.700 -2.847 24.045 1.00 98.31 89 THR A CA 1
ATOM 702 C C . THR A 1 89 ? -4.081 -2.228 25.390 1.00 98.31 89 THR A C 1
ATOM 704 O O . THR A 1 89 ? -4.833 -2.830 26.155 1.00 98.31 89 THR A O 1
ATOM 707 N N . ALA A 1 90 ? -3.632 -1.000 25.670 1.00 98.31 90 ALA A N 1
ATOM 708 C CA . ALA A 1 90 ? -3.986 -0.269 26.888 1.00 98.31 90 ALA A CA 1
ATOM 709 C C . ALA A 1 90 ? -5.494 0.030 26.988 1.00 98.31 90 ALA A C 1
ATOM 711 O O . ALA A 1 90 ? -6.024 0.150 28.090 1.00 98.31 90 ALA A O 1
ATOM 712 N N . SER A 1 91 ? -6.184 0.106 25.848 1.00 98.25 91 SER A N 1
ATOM 713 C CA . SER A 1 91 ? -7.641 0.286 25.760 1.00 98.25 91 SER A CA 1
ATOM 714 C C . SER A 1 91 ? -8.424 -1.036 25.835 1.00 98.25 91 SER A C 1
ATOM 716 O O . SER A 1 91 ? -9.650 -1.035 25.753 1.00 98.25 91 SER A O 1
ATOM 718 N N . GLY A 1 92 ? -7.738 -2.173 26.006 1.00 98.31 92 GLY A N 1
ATOM 719 C CA . GLY A 1 92 ? -8.353 -3.496 26.119 1.00 98.31 92 GLY A CA 1
ATOM 720 C C . GLY A 1 92 ? -8.763 -4.123 24.785 1.00 98.31 92 GLY A C 1
ATOM 721 O O . GLY A 1 92 ? -9.607 -5.020 24.779 1.00 98.31 92 GLY A O 1
ATOM 722 N N . HIS A 1 93 ? -8.208 -3.669 23.658 1.00 98.62 93 HIS A N 1
ATOM 723 C CA . HIS A 1 93 ? -8.487 -4.240 22.335 1.00 98.62 93 HIS A CA 1
ATOM 724 C C . HIS A 1 93 ? -7.664 -5.501 22.081 1.00 98.62 93 HIS A C 1
ATOM 726 O O . HIS A 1 93 ? -6.560 -5.665 22.601 1.00 98.62 93 HIS A O 1
ATOM 732 N N . ARG A 1 94 ? -8.182 -6.387 21.226 1.00 98.44 94 ARG A N 1
ATOM 733 C CA . ARG A 1 94 ? -7.444 -7.551 20.730 1.00 98.44 94 ARG A CA 1
ATOM 734 C C . ARG A 1 94 ? -6.758 -7.189 19.418 1.00 98.44 94 ARG A C 1
ATOM 736 O O . ARG A 1 94 ? -7.433 -7.026 18.404 1.00 98.44 94 ARG A O 1
ATOM 743 N N . ILE A 1 95 ? -5.431 -7.098 19.443 1.00 98.56 95 ILE A N 1
ATOM 744 C CA . ILE A 1 95 ? -4.626 -6.825 18.249 1.00 98.56 95 ILE A CA 1
ATOM 745 C C . ILE A 1 95 ? -4.597 -8.039 17.325 1.00 98.56 95 ILE A C 1
ATOM 747 O O . ILE A 1 95 ? -4.369 -9.164 17.774 1.00 98.56 95 ILE A O 1
ATOM 751 N N . ILE A 1 96 ? -4.799 -7.781 16.037 1.00 98.62 96 ILE A N 1
ATOM 752 C CA . ILE A 1 96 ? -4.587 -8.704 14.930 1.00 98.62 96 ILE A CA 1
ATOM 753 C C . ILE A 1 96 ? -3.579 -8.047 13.983 1.00 98.62 96 ILE A C 1
ATOM 755 O O . ILE A 1 96 ? -3.818 -6.954 13.479 1.00 98.62 96 ILE A O 1
ATOM 759 N N . TRP A 1 97 ? -2.449 -8.700 13.746 1.00 98.31 97 TRP A N 1
ATOM 760 C CA . TRP A 1 97 ? -1.469 -8.253 12.757 1.00 98.31 97 TRP A CA 1
ATOM 761 C C . TRP A 1 97 ? -1.938 -8.699 11.375 1.00 98.31 97 TRP A C 1
ATOM 763 O O . TRP A 1 97 ? -2.227 -9.879 11.182 1.00 98.31 97 TRP A O 1
ATOM 773 N N . LEU A 1 98 ? -2.111 -7.749 10.460 1.00 98.31 98 LEU A N 1
ATOM 774 C CA . LEU A 1 98 ? -2.733 -8.003 9.161 1.00 98.31 98 LEU A CA 1
ATOM 775 C C . LEU A 1 98 ? -1.733 -8.353 8.066 1.00 98.31 98 LEU A C 1
ATOM 777 O O . LEU A 1 98 ? -2.139 -8.919 7.054 1.00 98.31 98 LEU A O 1
ATOM 781 N N . GLU A 1 99 ? -0.458 -8.021 8.245 1.00 96.75 99 GLU A N 1
ATOM 782 C CA . GLU A 1 99 ? 0.548 -8.286 7.224 1.00 96.75 99 GLU A CA 1
ATOM 783 C C . GLU A 1 99 ? 0.912 -9.760 7.104 1.00 96.75 99 GLU A C 1
ATOM 785 O O . GLU A 1 99 ? 1.013 -10.483 8.097 1.00 96.75 99 GLU A O 1
ATOM 790 N N . ASP A 1 100 ? 1.188 -10.175 5.871 1.00 95.00 100 ASP A N 1
ATOM 791 C CA . ASP A 1 100 ? 1.684 -11.509 5.568 1.00 95.00 100 ASP A CA 1
ATOM 792 C C . ASP A 1 100 ? 3.199 -11.476 5.360 1.00 95.00 100 ASP A C 1
ATOM 794 O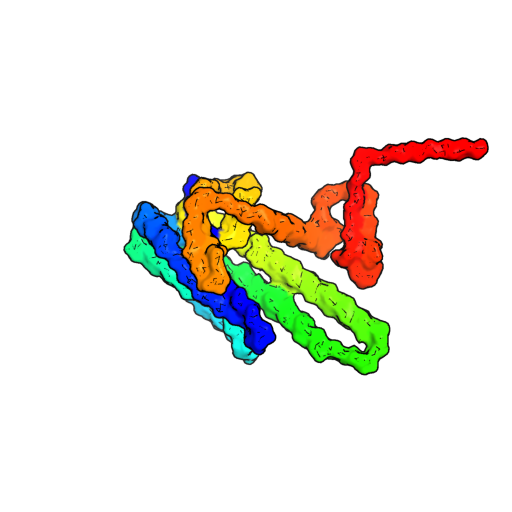 O . ASP A 1 100 ? 3.723 -10.891 4.407 1.00 95.00 100 ASP A O 1
ATOM 798 N N . LYS A 1 101 ? 3.921 -12.181 6.234 1.00 94.81 101 LYS A N 1
ATOM 799 C CA . LYS A 1 101 ? 5.384 -12.300 6.176 1.00 94.81 101 LYS A CA 1
ATOM 800 C C . LYS A 1 101 ? 5.882 -12.759 4.807 1.00 94.81 101 LYS A C 1
ATOM 802 O O . LYS A 1 101 ? 6.915 -12.275 4.345 1.00 94.81 101 LYS A O 1
ATOM 807 N N . THR A 1 102 ? 5.189 -13.703 4.170 1.00 95.00 102 THR A N 1
ATOM 808 C CA . THR A 1 102 ? 5.638 -14.280 2.894 1.00 95.00 102 THR A CA 1
ATOM 809 C C . THR A 1 102 ? 5.606 -13.230 1.789 1.00 95.00 102 THR A C 1
ATOM 811 O O . THR A 1 102 ? 6.597 -13.030 1.083 1.00 95.00 102 THR A O 1
ATOM 814 N N . THR A 1 103 ? 4.490 -12.518 1.683 1.00 94.62 103 THR A N 1
ATOM 815 C CA . THR A 1 103 ? 4.269 -11.442 0.717 1.00 94.62 103 THR A CA 1
ATOM 816 C C . THR A 1 103 ? 5.203 -10.267 0.991 1.00 94.62 103 THR A C 1
ATOM 818 O O . THR A 1 103 ? 5.828 -9.750 0.063 1.00 94.62 103 THR A O 1
ATOM 821 N N . TRP A 1 104 ? 5.414 -9.910 2.261 1.00 92.12 104 TRP A N 1
ATOM 822 C CA . TRP A 1 104 ? 6.373 -8.875 2.644 1.00 92.12 104 TRP A CA 1
ATOM 823 C C . TRP A 1 104 ? 7.811 -9.219 2.236 1.00 92.12 104 TRP A C 1
ATOM 825 O O . TRP A 1 104 ? 8.503 -8.406 1.625 1.00 92.12 104 TRP A O 1
ATOM 835 N N . LEU A 1 105 ? 8.269 -10.447 2.500 1.00 90.69 105 LEU A N 1
ATOM 836 C CA . LEU A 1 105 ? 9.599 -10.898 2.076 1.00 90.69 105 LEU A CA 1
ATOM 837 C C . LEU A 1 105 ? 9.749 -10.879 0.552 1.00 90.69 105 LEU A C 1
ATOM 839 O O . LEU A 1 105 ? 10.796 -10.464 0.049 1.00 90.69 105 LEU A O 1
ATOM 843 N N . LYS A 1 106 ? 8.708 -11.289 -0.181 1.00 92.62 106 LYS A N 1
ATOM 844 C CA . LYS A 1 106 ? 8.674 -11.227 -1.648 1.00 92.62 106 LYS A CA 1
ATOM 845 C C . LYS A 1 106 ? 8.822 -9.783 -2.143 1.00 92.62 106 LYS A C 1
ATOM 847 O O . LYS A 1 106 ? 9.635 -9.534 -3.030 1.00 92.62 106 LYS A O 1
ATOM 852 N N . TYR A 1 107 ? 8.110 -8.835 -1.532 1.00 91.81 107 TYR A N 1
ATOM 853 C CA . TYR A 1 107 ? 8.222 -7.407 -1.845 1.00 91.81 107 TYR A CA 1
ATOM 854 C C . TYR A 1 107 ? 9.641 -6.875 -1.605 1.00 91.81 107 TYR A C 1
ATOM 856 O O . TYR A 1 107 ? 10.235 -6.230 -2.471 1.00 91.81 107 TYR A O 1
ATOM 864 N N . VAL A 1 108 ? 10.249 -7.190 -0.458 1.00 88.12 108 VAL A N 1
ATOM 865 C CA . VAL A 1 108 ? 11.608 -6.706 -0.187 1.00 88.12 108 VAL A CA 1
ATOM 866 C C . VAL A 1 108 ? 12.626 -7.303 -1.168 1.00 88.12 108 VAL A C 1
ATOM 868 O O . VAL A 1 108 ? 13.549 -6.611 -1.601 1.00 88.12 108 VAL A O 1
ATOM 871 N N . GLN A 1 109 ? 12.451 -8.556 -1.595 1.00 88.50 109 GLN A N 1
ATOM 872 C CA . GLN A 1 109 ? 13.302 -9.160 -2.626 1.00 88.50 109 GLN A CA 1
ATOM 873 C C . GLN A 1 109 ? 13.223 -8.416 -3.966 1.00 88.50 109 GLN A C 1
ATOM 875 O O . GLN A 1 109 ? 14.265 -8.192 -4.588 1.00 88.50 109 GLN A O 1
ATOM 880 N N . THR A 1 110 ? 12.034 -7.985 -4.40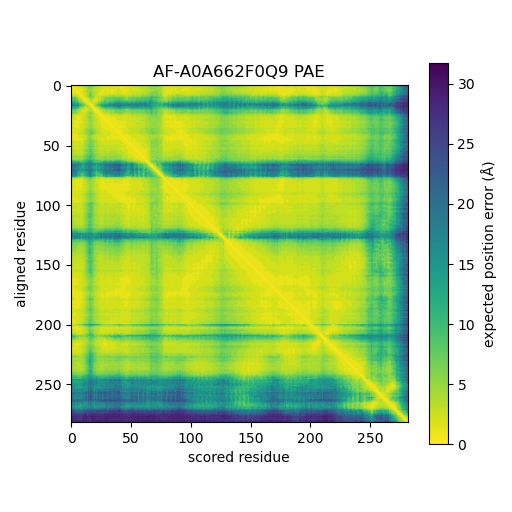0 1.00 90.31 110 THR A N 1
ATOM 881 C CA . THR A 1 110 ? 11.889 -7.229 -5.656 1.00 90.31 110 THR A CA 1
ATOM 882 C C . THR A 1 110 ? 12.485 -5.834 -5.568 1.00 90.31 110 THR A C 1
ATOM 884 O O . THR A 1 110 ? 13.114 -5.366 -6.514 1.00 90.31 110 THR A O 1
ATOM 887 N N . ILE A 1 111 ? 12.390 -5.195 -4.406 1.00 87.88 111 ILE A N 1
ATOM 888 C CA . ILE A 1 111 ? 13.057 -3.920 -4.139 1.00 87.88 111 ILE A CA 1
ATOM 889 C C . ILE A 1 111 ? 14.587 -4.063 -4.206 1.00 87.88 111 ILE A C 1
ATOM 891 O O . ILE A 1 111 ? 15.276 -3.238 -4.817 1.00 87.88 111 ILE A O 1
ATOM 895 N N . ILE A 1 112 ? 15.134 -5.146 -3.640 1.00 87.25 112 ILE A N 1
ATOM 896 C CA . ILE A 1 112 ? 16.563 -5.473 -3.744 1.00 87.25 112 ILE A CA 1
ATOM 897 C C . ILE A 1 112 ? 16.972 -5.670 -5.210 1.00 87.25 112 ILE A C 1
ATOM 899 O O . ILE A 1 112 ? 18.029 -5.195 -5.630 1.00 87.25 112 ILE A O 1
ATOM 903 N N . GLU A 1 113 ? 16.147 -6.351 -6.006 1.00 89.31 113 GLU A N 1
ATOM 904 C CA . GLU A 1 113 ? 16.387 -6.551 -7.437 1.00 89.31 113 GLU A CA 1
ATOM 905 C C . GLU A 1 113 ? 16.409 -5.228 -8.215 1.00 89.31 113 GLU A C 1
ATOM 907 O O . GLU A 1 113 ? 17.368 -4.973 -8.949 1.00 89.31 113 GLU A O 1
ATOM 912 N N . VAL A 1 114 ? 15.414 -4.358 -8.007 1.00 88.06 114 VAL A N 1
ATOM 913 C CA . VAL A 1 114 ? 15.355 -3.011 -8.602 1.00 88.06 114 VAL A CA 1
ATOM 914 C C . VAL A 1 114 ? 16.649 -2.251 -8.326 1.00 88.06 114 VAL A C 1
ATOM 916 O O . VAL A 1 114 ? 17.258 -1.687 -9.239 1.00 88.06 114 VAL A O 1
ATOM 919 N N . ARG A 1 115 ? 17.129 -2.280 -7.081 1.00 86.00 115 ARG A N 1
ATOM 920 C CA . ARG A 1 115 ? 18.355 -1.577 -6.702 1.00 86.00 115 ARG A CA 1
ATOM 921 C C . ARG A 1 115 ? 19.603 -2.151 -7.370 1.00 86.00 115 ARG A C 1
ATOM 923 O O . ARG A 1 115 ? 20.404 -1.377 -7.890 1.00 86.00 115 ARG A O 1
ATOM 930 N N . LYS A 1 116 ? 19.736 -3.480 -7.433 1.00 88.56 116 LYS A N 1
ATOM 931 C CA . LYS A 1 116 ? 20.831 -4.148 -8.162 1.00 88.56 116 LYS A CA 1
ATOM 932 C C . LYS A 1 116 ? 20.851 -3.765 -9.642 1.00 88.56 116 LYS A C 1
ATOM 934 O O . LYS A 1 116 ? 21.917 -3.714 -10.247 1.00 88.56 116 LYS A O 1
ATOM 939 N N . ILE A 1 117 ? 19.690 -3.514 -10.253 1.00 87.31 117 ILE A N 1
ATOM 940 C CA . ILE A 1 117 ? 19.614 -3.026 -11.637 1.00 87.31 117 ILE A CA 1
ATOM 941 C C . ILE A 1 117 ? 20.081 -1.567 -11.722 1.00 87.31 117 ILE A C 1
ATOM 943 O O . ILE A 1 117 ? 20.857 -1.246 -12.616 1.00 87.31 117 ILE A O 1
ATOM 947 N N . ILE A 1 118 ? 19.667 -0.704 -10.786 1.00 85.12 118 ILE A N 1
ATOM 948 C CA . ILE A 1 118 ? 20.116 0.700 -10.711 1.00 85.12 118 ILE A CA 1
ATOM 949 C C . ILE A 1 118 ? 21.642 0.789 -10.559 1.00 85.12 118 ILE A C 1
ATOM 951 O O . ILE A 1 118 ? 22.276 1.604 -11.221 1.00 85.12 118 ILE A O 1
ATOM 955 N N . GLU A 1 119 ? 22.258 -0.064 -9.743 1.00 87.25 119 GLU A N 1
ATOM 956 C CA . GLU A 1 119 ? 23.715 -0.081 -9.542 1.00 87.25 119 GLU A CA 1
ATOM 957 C C . GLU A 1 119 ? 24.482 -0.399 -10.833 1.00 87.25 119 GLU A C 1
ATOM 959 O O . GLU A 1 119 ? 25.514 0.217 -11.099 1.00 87.25 119 GLU A O 1
ATOM 964 N N . LYS A 1 120 ? 23.922 -1.233 -11.718 1.00 88.44 120 LYS A N 1
ATOM 965 C CA . LYS A 1 120 ? 24.507 -1.519 -13.039 1.00 88.44 120 LYS A CA 1
ATOM 966 C C . LYS A 1 120 ? 24.556 -0.306 -13.968 1.00 88.44 120 LYS A C 1
ATOM 968 O O . LYS A 1 120 ? 25.322 -0.324 -14.925 1.00 88.44 120 LYS A O 1
ATOM 973 N N . TYR A 1 121 ? 23.798 0.764 -13.702 1.00 83.62 121 TYR A N 1
ATOM 974 C CA . TYR A 1 121 ? 23.960 2.014 -14.458 1.00 83.62 121 TYR A CA 1
ATOM 975 C C . TYR A 1 121 ? 25.316 2.668 -14.192 1.00 83.62 121 TYR A C 1
ATOM 977 O O . TYR A 1 121 ? 25.842 3.334 -15.077 1.00 83.62 121 TYR A O 1
ATOM 985 N N . SER A 1 122 ? 25.901 2.468 -13.006 1.00 81.50 122 SER A N 1
ATOM 986 C CA . SER A 1 122 ? 27.244 2.979 -12.697 1.00 81.50 122 SER A CA 1
ATOM 987 C C . SER A 1 122 ? 28.357 2.215 -13.423 1.00 81.50 122 SER A C 1
ATOM 989 O O . SER A 1 122 ? 29.453 2.737 -13.592 1.00 81.50 122 SER A O 1
ATOM 991 N N . GLU A 1 123 ? 28.053 1.006 -13.902 1.00 82.94 123 GLU A N 1
ATOM 992 C CA . GLU A 1 123 ? 28.942 0.151 -14.697 1.00 82.94 123 GLU A CA 1
ATOM 993 C C . GLU A 1 123 ? 28.827 0.421 -16.209 1.00 82.94 123 GLU A C 1
ATOM 995 O O . GLU A 1 123 ? 29.484 -0.247 -17.015 1.00 82.94 123 GLU A O 1
ATOM 1000 N N . LEU A 1 124 ? 27.972 1.366 -16.628 1.00 83.38 124 LEU A N 1
ATOM 1001 C CA . LEU A 1 124 ? 27.860 1.753 -18.031 1.00 83.38 124 LEU A CA 1
ATOM 1002 C C . LEU A 1 124 ? 29.126 2.487 -18.471 1.00 83.38 124 LEU A C 1
ATOM 1004 O O . LEU A 1 124 ? 29.323 3.666 -18.189 1.00 83.38 124 LEU A O 1
ATOM 1008 N N . ASP A 1 125 ? 29.965 1.761 -19.200 1.00 78.00 125 ASP A N 1
ATOM 1009 C CA . ASP A 1 125 ? 31.171 2.293 -19.814 1.00 78.00 125 ASP A CA 1
ATOM 1010 C C . ASP A 1 125 ? 30.828 3.260 -20.966 1.00 78.00 125 ASP A C 1
ATOM 1012 O O . ASP A 1 125 ? 30.042 2.940 -21.871 1.00 78.00 125 ASP A O 1
ATOM 1016 N N . TYR A 1 126 ? 31.411 4.458 -20.911 1.00 73.69 126 TYR A N 1
ATOM 1017 C CA . TYR A 1 126 ? 31.285 5.493 -21.937 1.00 73.69 126 TYR A CA 1
ATOM 1018 C C . TYR A 1 126 ? 32.296 5.309 -23.079 1.00 73.69 126 TYR A C 1
ATOM 1020 O O . TYR A 1 126 ? 32.125 5.930 -24.127 1.00 73.69 126 TYR A O 1
ATOM 1028 N N . ASP A 1 127 ? 33.286 4.423 -22.917 1.00 76.31 127 ASP A N 1
ATOM 1029 C CA . ASP A 1 127 ? 34.292 4.094 -23.935 1.00 76.31 127 ASP A CA 1
ATOM 1030 C C . ASP A 1 127 ? 33.777 3.077 -24.978 1.00 76.31 127 ASP A C 1
ATOM 1032 O O . ASP A 1 127 ? 34.454 2.762 -25.960 1.00 76.31 127 ASP A O 1
ATOM 1036 N N . LEU A 1 128 ? 32.551 2.569 -24.805 1.00 74.31 128 LEU A N 1
ATOM 1037 C CA . LEU A 1 128 ? 31.872 1.728 -25.791 1.00 74.31 128 LEU A CA 1
ATOM 1038 C C . LEU A 1 128 ? 31.521 2.511 -27.061 1.00 74.31 128 LEU A C 1
ATOM 1040 O O . LEU A 1 128 ? 31.312 3.725 -27.048 1.00 74.31 128 LEU A O 1
ATOM 1044 N N . SER A 1 129 ? 31.338 1.787 -28.171 1.00 83.00 129 SER A N 1
ATOM 1045 C CA . SER A 1 129 ? 30.683 2.380 -29.338 1.00 83.00 129 SER A CA 1
ATOM 1046 C C . SER A 1 129 ? 29.319 2.947 -28.919 1.00 83.00 129 SER A C 1
ATOM 1048 O O . SER A 1 129 ? 28.605 2.321 -28.129 1.00 83.00 129 SER A O 1
ATOM 1050 N N . GLN A 1 130 ? 28.926 4.111 -29.454 1.00 82.31 130 GLN A N 1
ATOM 1051 C CA . GLN A 1 130 ? 27.636 4.734 -29.110 1.00 82.31 130 GLN A CA 1
ATOM 1052 C C . GLN A 1 130 ? 26.477 3.737 -29.236 1.00 82.31 130 GLN A C 1
ATOM 1054 O O . GLN A 1 130 ? 25.607 3.672 -28.372 1.00 82.31 130 GLN A O 1
ATOM 1059 N N . ARG A 1 131 ? 26.497 2.903 -30.281 1.00 82.00 131 ARG A N 1
ATOM 1060 C CA . ARG A 1 131 ? 25.486 1.869 -30.513 1.00 82.00 131 ARG A CA 1
ATOM 1061 C C . ARG A 1 131 ? 25.425 0.840 -29.380 1.00 82.00 131 ARG A C 1
ATOM 1063 O O . ARG A 1 131 ? 24.327 0.506 -28.940 1.00 82.00 131 ARG A O 1
ATOM 1070 N N . ASP A 1 132 ? 26.568 0.336 -28.920 1.00 82.19 132 ASP A N 1
ATOM 1071 C CA . ASP A 1 132 ? 26.618 -0.673 -27.855 1.00 82.19 132 ASP A CA 1
ATOM 1072 C C . ASP A 1 132 ? 26.232 -0.083 -26.498 1.00 82.19 132 ASP A C 1
ATOM 1074 O O . ASP A 1 132 ? 25.518 -0.729 -25.728 1.00 82.19 132 ASP A O 1
ATOM 1078 N N . HIS A 1 133 ? 26.638 1.162 -26.235 1.00 83.00 133 HIS A N 1
ATOM 1079 C CA . HIS A 1 133 ? 26.203 1.912 -25.062 1.00 83.00 133 HIS A CA 1
ATOM 1080 C C . HIS A 1 133 ? 24.673 2.068 -25.043 1.00 83.00 133 HIS A C 1
ATOM 1082 O O . HIS A 1 133 ? 24.025 1.673 -24.073 1.00 83.00 133 HIS A O 1
ATOM 1088 N N . TYR A 1 134 ? 24.071 2.552 -26.139 1.00 80.25 134 TYR A N 1
ATOM 1089 C CA . TYR A 1 134 ? 22.615 2.699 -26.241 1.00 80.25 134 TYR A CA 1
ATOM 1090 C C . TYR A 1 134 ? 21.880 1.369 -26.093 1.00 80.25 134 TYR A C 1
ATOM 1092 O O . TYR A 1 134 ? 20.867 1.308 -25.399 1.00 80.25 134 TYR A O 1
ATOM 1100 N N . LYS A 1 135 ? 22.391 0.288 -26.693 1.00 83.06 135 LYS A N 1
ATOM 1101 C CA . LYS A 1 135 ? 21.788 -1.040 -26.555 1.00 83.06 135 LYS A CA 1
ATOM 1102 C C . LYS A 1 135 ? 21.756 -1.494 -25.091 1.00 83.06 135 LYS A C 1
ATOM 1104 O O . LYS A 1 135 ? 20.699 -1.887 -24.605 1.00 83.06 135 LYS A O 1
ATOM 1109 N N . LYS A 1 136 ? 22.879 -1.382 -24.371 1.00 85.25 136 LYS A N 1
ATOM 1110 C CA . LYS A 1 136 ? 22.947 -1.718 -22.937 1.00 85.25 136 LYS A CA 1
ATOM 1111 C C . LYS A 1 136 ? 22.008 -0.850 -22.099 1.00 85.25 136 LYS A C 1
ATOM 1113 O O . LYS A 1 136 ? 21.335 -1.368 -21.212 1.00 85.25 136 LYS A O 1
ATOM 1118 N N . LEU A 1 137 ? 21.930 0.447 -22.397 1.00 83.00 137 LEU A N 1
ATOM 1119 C CA . LEU A 1 137 ? 21.032 1.371 -21.707 1.00 83.00 137 LEU A CA 1
ATOM 1120 C C . LEU A 1 137 ? 19.557 0.986 -21.896 1.00 83.00 137 LEU A C 1
ATOM 1122 O O . LEU A 1 137 ? 18.798 0.979 -20.928 1.00 83.00 137 LEU A O 1
ATOM 1126 N N . VAL A 1 138 ? 19.143 0.639 -23.119 1.00 79.56 138 VAL A N 1
ATOM 1127 C CA . VAL A 1 138 ? 17.775 0.172 -23.406 1.00 79.56 138 VAL A CA 1
ATOM 1128 C C . VAL A 1 138 ? 17.468 -1.120 -22.647 1.00 79.56 138 VAL A C 1
ATOM 1130 O O . VAL A 1 138 ? 16.431 -1.197 -21.989 1.00 79.56 138 VAL A O 1
ATOM 1133 N N . GLU A 1 139 ? 18.383 -2.094 -22.658 1.00 84.50 139 GLU A N 1
ATOM 1134 C CA . GLU A 1 139 ? 18.224 -3.357 -21.923 1.00 84.50 139 GLU A CA 1
ATOM 1135 C C . GLU A 1 139 ? 18.102 -3.145 -20.404 1.00 84.50 139 GLU A C 1
ATOM 1137 O O . GLU A 1 139 ? 17.270 -3.781 -19.754 1.00 84.50 139 GLU A O 1
ATOM 1142 N N . LEU A 1 140 ? 18.911 -2.254 -19.817 1.00 86.38 140 LEU A N 1
ATOM 1143 C CA . LEU A 1 140 ? 18.814 -1.913 -18.394 1.00 86.38 140 LEU A CA 1
ATOM 1144 C C . LEU A 1 140 ? 17.500 -1.199 -18.072 1.00 86.38 140 LEU A C 1
ATOM 1146 O O . LEU A 1 140 ? 16.849 -1.556 -17.094 1.00 86.38 140 LEU A O 1
ATOM 1150 N N . ASN A 1 141 ? 17.076 -0.257 -18.918 1.00 80.75 141 ASN A N 1
ATOM 1151 C CA . ASN A 1 141 ? 15.808 0.451 -18.755 1.00 80.75 141 ASN A CA 1
ATOM 1152 C C . ASN A 1 141 ? 14.603 -0.498 -18.807 1.00 80.75 141 ASN A C 1
ATOM 1154 O O . ASN A 1 141 ? 13.652 -0.307 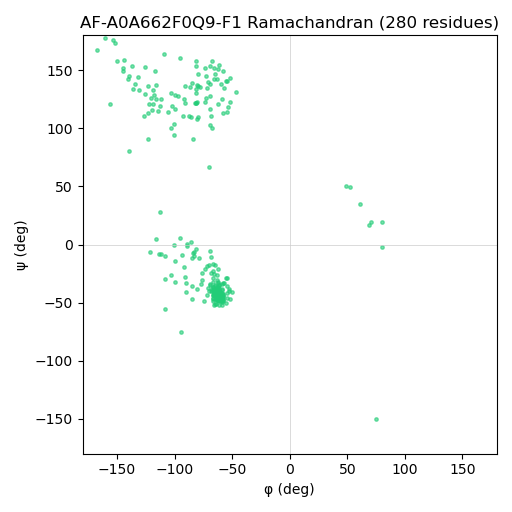-18.053 1.00 80.75 141 ASN A O 1
ATOM 1158 N N . GLU A 1 142 ? 14.609 -1.499 -19.692 1.00 82.56 142 GLU A N 1
ATOM 1159 C CA . GLU A 1 142 ? 13.540 -2.502 -19.742 1.00 82.56 142 GLU A CA 1
ATOM 1160 C C . GLU A 1 142 ? 13.535 -3.374 -18.481 1.00 82.56 142 GLU A C 1
ATOM 1162 O O . GLU A 1 142 ? 12.481 -3.565 -17.872 1.00 82.56 142 GLU A O 1
ATOM 1167 N N . LYS A 1 143 ? 14.705 -3.868 -18.056 1.00 87.81 143 LYS A N 1
ATOM 1168 C CA . LYS A 1 143 ? 14.833 -4.665 -16.827 1.00 87.81 143 LYS A CA 1
ATOM 1169 C C . LYS A 1 143 ? 14.354 -3.888 -15.607 1.00 87.81 143 LYS A C 1
ATOM 1171 O O . LYS A 1 143 ? 13.592 -4.430 -14.813 1.00 87.81 143 LYS A O 1
ATOM 1176 N N . LEU A 1 144 ? 14.767 -2.626 -15.485 1.00 85.38 144 LEU A N 1
ATOM 1177 C CA . LEU A 1 144 ? 14.365 -1.752 -14.389 1.00 85.38 144 LEU A CA 1
ATOM 1178 C C . LEU A 1 144 ? 12.851 -1.552 -14.382 1.00 85.38 144 LEU A C 1
ATOM 1180 O O . LEU A 1 144 ? 12.226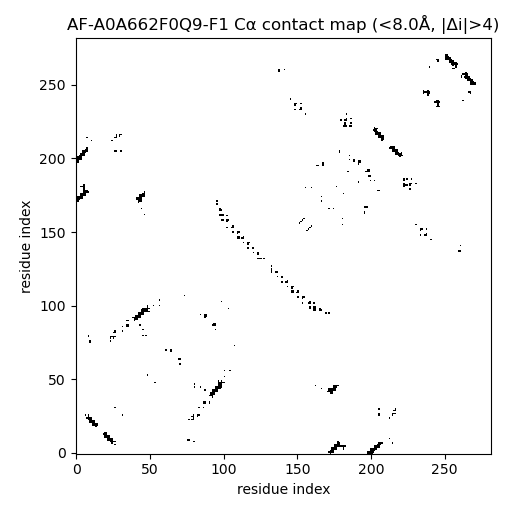 -1.749 -13.346 1.00 85.38 144 LEU A O 1
ATOM 1184 N N . TYR A 1 145 ? 12.264 -1.236 -15.538 1.00 83.62 145 TYR A N 1
ATOM 1185 C CA . TYR A 1 145 ? 10.822 -1.047 -15.664 1.00 83.62 145 TYR A CA 1
ATOM 1186 C C . TYR A 1 145 ? 10.041 -2.298 -15.242 1.00 83.62 145 TYR A C 1
ATOM 1188 O O . TYR A 1 145 ? 9.142 -2.212 -14.413 1.00 83.62 145 TYR A O 1
ATOM 1196 N N . ARG A 1 146 ? 10.417 -3.484 -15.742 1.00 89.00 146 ARG A N 1
ATOM 1197 C CA . ARG A 1 146 ? 9.765 -4.749 -15.359 1.00 89.00 146 ARG A CA 1
ATOM 1198 C C . ARG A 1 146 ? 9.893 -5.038 -13.864 1.00 89.00 146 ARG A C 1
ATOM 1200 O O . ARG A 1 146 ? 8.920 -5.458 -13.245 1.00 89.00 146 ARG A O 1
ATOM 1207 N N . ALA A 1 147 ? 11.073 -4.807 -13.291 1.00 88.44 147 ALA A N 1
ATOM 1208 C CA . ALA A 1 147 ? 11.312 -5.015 -11.867 1.00 88.44 147 ALA A CA 1
ATOM 1209 C C . ALA A 1 147 ? 10.496 -4.041 -11.000 1.00 88.44 147 ALA A C 1
ATOM 1211 O O . ALA A 1 147 ? 9.937 -4.460 -9.990 1.00 88.44 147 ALA A O 1
ATOM 1212 N N . GLN A 1 148 ? 10.367 -2.777 -11.417 1.00 87.81 148 GLN A N 1
ATOM 1213 C CA . GLN A 1 148 ? 9.534 -1.775 -10.742 1.00 87.81 148 GLN A CA 1
ATOM 1214 C C . GLN A 1 148 ? 8.055 -2.156 -10.781 1.00 87.81 148 GLN A C 1
ATOM 1216 O O . GLN A 1 148 ? 7.448 -2.270 -9.725 1.00 87.81 148 GLN A O 1
ATOM 1221 N N . ILE A 1 149 ? 7.506 -2.482 -11.958 1.00 89.38 149 ILE A N 1
ATOM 1222 C CA . ILE A 1 149 ? 6.103 -2.917 -12.069 1.00 89.38 149 ILE A CA 1
ATOM 1223 C C . ILE A 1 149 ? 5.834 -4.170 -11.226 1.00 89.38 149 ILE A C 1
ATOM 1225 O O . ILE A 1 149 ? 4.794 -4.271 -10.583 1.00 89.38 149 ILE A O 1
ATOM 1229 N N . ASN A 1 150 ? 6.769 -5.124 -11.186 1.00 93.19 150 ASN A N 1
ATOM 1230 C CA . ASN A 1 150 ? 6.635 -6.303 -10.330 1.00 93.19 150 ASN A CA 1
ATOM 1231 C C . ASN A 1 150 ? 6.661 -5.944 -8.835 1.00 93.19 150 ASN A C 1
ATOM 1233 O O . ASN A 1 150 ? 5.882 -6.494 -8.060 1.00 93.19 150 ASN A O 1
ATOM 1237 N N . SER A 1 151 ? 7.536 -5.021 -8.436 1.00 92.31 151 SER A N 1
ATOM 1238 C CA . SER A 1 151 ? 7.598 -4.515 -7.066 1.00 92.31 151 SER A CA 1
ATOM 1239 C C . SER A 1 151 ? 6.289 -3.835 -6.664 1.00 92.31 151 SER A C 1
ATOM 1241 O O . SER A 1 151 ? 5.728 -4.166 -5.622 1.00 92.31 151 SER A O 1
ATOM 1243 N N . ASP A 1 152 ? 5.769 -2.950 -7.514 1.00 90.88 152 ASP A N 1
ATOM 1244 C CA . ASP A 1 152 ? 4.519 -2.226 -7.282 1.00 90.88 152 ASP A CA 1
ATOM 1245 C C . ASP A 1 152 ? 3.320 -3.184 -7.248 1.00 90.88 152 ASP A C 1
ATOM 1247 O O . ASP A 1 152 ? 2.457 -3.060 -6.382 1.00 90.88 152 ASP A O 1
ATOM 1251 N N . ARG A 1 153 ? 3.296 -4.205 -8.120 1.00 94.31 153 ARG A N 1
ATOM 1252 C CA . ARG A 1 153 ? 2.286 -5.278 -8.094 1.00 94.31 153 ARG A CA 1
ATOM 1253 C C . ARG A 1 153 ? 2.238 -5.962 -6.733 1.00 94.31 153 ARG A C 1
ATOM 1255 O O . ARG A 1 153 ? 1.158 -6.123 -6.174 1.00 94.31 153 ARG A O 1
ATOM 1262 N N . ILE A 1 154 ? 3.387 -6.378 -6.202 1.00 95.12 154 ILE A N 1
ATOM 1263 C CA . ILE A 1 154 ? 3.413 -7.048 -4.897 1.00 95.12 154 ILE A CA 1
ATOM 1264 C C . ILE A 1 154 ? 3.002 -6.060 -3.802 1.00 95.12 154 ILE A C 1
ATOM 1266 O O . ILE A 1 154 ? 2.204 -6.408 -2.938 1.00 95.12 154 ILE A O 1
ATOM 1270 N N . HIS A 1 155 ? 3.514 -4.827 -3.859 1.00 91.56 155 HIS A N 1
ATOM 1271 C CA . HIS A 1 155 ? 3.285 -3.813 -2.836 1.00 91.56 155 HIS A CA 1
ATOM 1272 C C . HIS A 1 155 ? 1.821 -3.389 -2.705 1.00 91.56 155 HIS A C 1
ATOM 1274 O O . HIS A 1 155 ? 1.344 -3.258 -1.582 1.00 91.56 155 HIS A O 1
ATOM 1280 N N . LEU A 1 156 ? 1.143 -3.160 -3.834 1.00 91.62 156 LEU A N 1
ATOM 1281 C CA . LEU A 1 156 ? -0.193 -2.563 -3.886 1.00 91.62 156 LEU A CA 1
ATOM 1282 C C . LEU A 1 156 ? -1.310 -3.577 -4.133 1.00 91.62 156 LEU A C 1
ATOM 1284 O O . LEU A 1 156 ? -2.437 -3.318 -3.745 1.00 91.62 156 LEU A O 1
ATOM 1288 N N . ILE A 1 157 ? -1.037 -4.710 -4.787 1.00 93.06 157 ILE A N 1
ATOM 1289 C CA . ILE A 1 157 ? -2.083 -5.683 -5.142 1.00 93.06 157 ILE A CA 1
ATOM 1290 C C . ILE A 1 157 ? -1.966 -6.940 -4.285 1.00 93.06 157 ILE A C 1
ATOM 1292 O O . ILE A 1 157 ? -2.925 -7.323 -3.625 1.00 93.06 157 ILE A O 1
ATOM 1296 N N . GLU A 1 158 ? -0.800 -7.593 -4.270 1.00 96.06 158 GLU A N 1
ATOM 1297 C CA . GLU A 1 158 ? -0.662 -8.865 -3.542 1.00 96.06 158 GLU A CA 1
ATOM 1298 C C . GLU A 1 158 ? -0.719 -8.675 -2.018 1.00 96.06 158 GLU A C 1
ATOM 1300 O O . GLU A 1 158 ? -1.359 -9.470 -1.331 1.00 96.06 158 GLU A O 1
ATOM 1305 N N . ARG A 1 159 ? -0.093 -7.614 -1.481 1.00 95.38 159 ARG A N 1
ATOM 1306 C CA . ARG A 1 159 ? -0.210 -7.268 -0.052 1.00 95.38 159 ARG A CA 1
ATOM 1307 C C . ARG A 1 159 ? -1.650 -6.944 0.332 1.00 95.38 159 ARG A C 1
ATOM 1309 O O . ARG A 1 159 ? -2.110 -7.439 1.355 1.00 95.38 159 ARG A O 1
ATOM 1316 N N . ASP A 1 160 ? -2.367 -6.188 -0.499 1.00 96.25 160 ASP A N 1
ATOM 1317 C CA . ASP A 1 160 ? -3.779 -5.863 -0.267 1.00 96.25 160 ASP A CA 1
ATOM 1318 C C . ASP A 1 160 ? -4.651 -7.111 -0.194 1.00 96.25 160 ASP A C 1
ATOM 1320 O O . ASP A 1 160 ? -5.410 -7.272 0.761 1.00 96.25 160 ASP A O 1
ATOM 1324 N N . ASP A 1 161 ? -4.503 -8.031 -1.150 1.00 97.50 161 ASP A N 1
ATOM 1325 C CA . ASP A 1 161 ? -5.227 -9.304 -1.138 1.00 97.50 161 ASP A CA 1
ATOM 1326 C C . ASP A 1 161 ? -4.936 -10.100 0.146 1.00 97.50 161 ASP A C 1
ATOM 1328 O O . ASP A 1 161 ? -5.861 -10.584 0.805 1.00 97.50 161 ASP A O 1
ATOM 1332 N N . ALA A 1 162 ? -3.667 -10.188 0.559 1.00 98.00 162 ALA A N 1
ATOM 1333 C CA . ALA A 1 162 ? -3.286 -10.872 1.793 1.00 98.00 162 ALA A CA 1
ATOM 1334 C C . ALA A 1 162 ? -3.900 -10.210 3.041 1.00 98.00 162 ALA A C 1
ATOM 1336 O O . ALA A 1 162 ? -4.471 -10.897 3.895 1.00 98.00 162 ALA A O 1
ATOM 1337 N N . ILE A 1 163 ? -3.848 -8.878 3.127 1.00 98.44 163 ILE A N 1
ATOM 1338 C CA . ILE A 1 163 ? -4.420 -8.099 4.230 1.00 98.44 163 ILE A CA 1
ATOM 1339 C C . ILE A 1 163 ? -5.940 -8.282 4.297 1.00 98.44 163 ILE A C 1
ATOM 1341 O O . ILE A 1 163 ? -6.477 -8.574 5.369 1.00 98.44 163 ILE A O 1
ATOM 1345 N N . LEU A 1 164 ? -6.648 -8.168 3.171 1.00 98.50 164 LEU A N 1
ATOM 1346 C CA . LEU A 1 164 ? -8.103 -8.336 3.102 1.00 98.50 164 LEU A CA 1
ATOM 1347 C C . LEU A 1 164 ? -8.520 -9.759 3.502 1.00 98.50 164 LEU A C 1
ATOM 1349 O O . LEU A 1 164 ? -9.455 -9.928 4.288 1.00 98.50 164 LEU A O 1
ATOM 1353 N N . ARG A 1 165 ? -7.783 -10.793 3.076 1.00 98.50 165 ARG A N 1
ATOM 1354 C CA . ARG A 1 165 ? -8.005 -12.173 3.549 1.00 98.50 165 ARG A CA 1
ATOM 1355 C C . ARG A 1 165 ? -7.807 -12.303 5.055 1.00 98.50 165 ARG A C 1
ATOM 1357 O O . ARG A 1 165 ? -8.620 -12.953 5.714 1.00 98.50 165 ARG A O 1
ATOM 1364 N N . ASN A 1 166 ? -6.775 -11.672 5.612 1.00 98.50 166 ASN A N 1
ATOM 1365 C CA . ASN A 1 166 ? -6.506 -11.694 7.051 1.00 98.50 166 ASN A CA 1
ATOM 1366 C C . ASN A 1 166 ? -7.596 -10.961 7.851 1.00 98.50 166 ASN A C 1
ATOM 1368 O O . ASN A 1 166 ? -8.002 -11.443 8.911 1.00 98.50 166 ASN A O 1
ATOM 1372 N N . ILE A 1 167 ? -8.139 -9.860 7.319 1.00 98.62 167 ILE A N 1
ATOM 1373 C CA . ILE A 1 167 ? -9.296 -9.148 7.885 1.00 98.62 167 ILE A CA 1
ATOM 1374 C C . ILE A 1 167 ? -10.502 -10.090 8.003 1.00 98.62 167 ILE A C 1
ATOM 1376 O O . ILE A 1 167 ? -11.116 -10.156 9.073 1.00 98.62 167 ILE A O 1
ATOM 1380 N N . VAL A 1 168 ? -10.821 -10.841 6.941 1.00 98.31 168 VAL A N 1
ATOM 1381 C CA . VAL A 1 168 ? -11.932 -11.811 6.939 1.00 98.31 168 VAL A CA 1
ATOM 1382 C C . VAL A 1 168 ? -11.657 -12.961 7.902 1.00 98.31 168 VAL A C 1
ATOM 1384 O O . VAL A 1 168 ? -12.485 -13.252 8.763 1.00 98.31 168 VAL A O 1
ATOM 1387 N N . ALA A 1 169 ? -10.492 -13.602 7.789 1.00 98.31 169 ALA A N 1
ATOM 1388 C CA . ALA A 1 169 ? -10.153 -14.804 8.549 1.00 98.31 169 ALA A CA 1
ATOM 1389 C C . ALA A 1 169 ? -10.126 -14.563 10.065 1.00 98.31 169 ALA A C 1
ATOM 1391 O O . ALA A 1 169 ? -10.540 -15.424 10.842 1.00 98.31 169 ALA A O 1
ATOM 1392 N N . ALA A 1 170 ? -9.663 -13.388 10.494 1.00 98.25 170 ALA A N 1
ATOM 1393 C CA . ALA A 1 170 ? -9.649 -13.000 11.900 1.00 98.25 170 ALA A CA 1
ATOM 1394 C C . ALA A 1 170 ? -10.936 -12.284 12.351 1.00 98.25 170 ALA A C 1
ATOM 1396 O O . ALA A 1 170 ? -11.058 -11.952 13.536 1.00 98.25 170 ALA A O 1
ATOM 1397 N N . GLU A 1 171 ? -11.889 -12.074 11.431 1.00 98.12 171 GLU A N 1
ATOM 1398 C CA . GLU A 1 171 ? -13.156 -11.360 11.624 1.00 98.12 171 GLU A CA 1
ATOM 1399 C C . GLU A 1 171 ? -12.942 -9.992 12.310 1.00 98.12 171 GLU A C 1
ATOM 1401 O O . GLU A 1 171 ? -13.542 -9.658 13.346 1.00 98.12 171 GLU A O 1
ATOM 1406 N N . VAL A 1 172 ? -12.013 -9.217 11.755 1.00 98.44 172 VAL A N 1
ATOM 1407 C CA . VAL A 1 172 ? -11.618 -7.902 12.266 1.00 98.44 172 VAL A CA 1
ATOM 1408 C C . VAL A 1 172 ? -12.792 -6.922 12.209 1.00 98.44 172 VAL A C 1
ATOM 1410 O O . VAL A 1 172 ? -13.601 -6.934 11.286 1.00 98.44 172 VAL A O 1
ATOM 1413 N N . GLN A 1 173 ? -12.897 -6.064 13.224 1.00 98.56 173 GLN A N 1
ATOM 1414 C CA . GLN A 1 173 ? -13.999 -5.103 13.369 1.00 98.56 173 GLN A CA 1
ATOM 1415 C C . GLN A 1 173 ? -13.555 -3.659 13.118 1.00 98.56 173 GLN A C 1
ATOM 1417 O O . GLN A 1 173 ? -14.342 -2.844 12.634 1.00 98.56 173 GLN A O 1
ATOM 1422 N N . THR A 1 174 ? -12.291 -3.362 13.417 1.00 98.62 174 THR A N 1
ATOM 1423 C CA . THR A 1 174 ? -11.642 -2.080 13.137 1.00 98.62 174 THR A CA 1
ATOM 1424 C C . THR A 1 174 ? -10.305 -2.349 12.464 1.00 98.62 174 THR A C 1
ATOM 1426 O O . THR A 1 174 ? -9.543 -3.168 12.963 1.00 98.62 174 THR A O 1
ATOM 1429 N N . VAL A 1 175 ? -9.998 -1.651 11.379 1.00 98.69 175 VAL A N 1
ATOM 1430 C CA . VAL A 1 175 ? -8.727 -1.750 10.654 1.00 98.69 175 VAL A CA 1
ATOM 1431 C C . VAL A 1 175 ? -7.995 -0.417 10.734 1.00 98.69 175 VAL A C 1
ATOM 1433 O O . VAL A 1 175 ? -8.614 0.634 10.579 1.00 98.69 175 VAL A O 1
ATOM 1436 N N . ILE A 1 176 ? -6.689 -0.474 10.974 1.00 98.56 176 ILE A N 1
ATOM 1437 C CA . ILE A 1 176 ? -5.764 0.658 10.928 1.00 98.56 176 ILE A CA 1
ATOM 1438 C C . ILE A 1 176 ? -4.674 0.293 9.922 1.00 98.56 176 ILE A C 1
ATOM 1440 O O . ILE A 1 176 ? -3.916 -0.652 10.150 1.00 98.56 176 ILE A O 1
ATOM 1444 N N . ALA A 1 177 ? -4.625 1.014 8.809 1.00 97.88 177 ALA A N 1
ATOM 1445 C CA . ALA A 1 177 ? -3.722 0.737 7.699 1.00 97.88 177 ALA A CA 1
ATOM 1446 C C . ALA A 1 177 ? -3.230 2.044 7.065 1.00 97.88 177 ALA A C 1
ATOM 1448 O O . ALA A 1 177 ? -3.828 3.105 7.249 1.00 97.88 177 ALA A O 1
ATOM 1449 N N . GLY A 1 178 ? -2.107 1.978 6.361 1.00 96.06 178 GLY A N 1
ATOM 1450 C CA . GLY A 1 178 ? -1.516 3.088 5.636 1.00 96.06 178 GLY A CA 1
ATOM 1451 C C . GLY A 1 178 ? -2.511 3.694 4.649 1.00 96.06 178 GLY A C 1
ATOM 1452 O O . GLY A 1 178 ? -3.265 2.978 3.989 1.00 96.06 178 GLY A O 1
ATOM 1453 N N . ILE A 1 179 ? -2.505 5.025 4.537 1.00 95.00 179 ILE A N 1
ATOM 1454 C CA . ILE A 1 179 ? -3.529 5.760 3.781 1.00 95.00 179 ILE A CA 1
ATOM 1455 C C . ILE A 1 179 ? -3.633 5.316 2.313 1.00 95.00 179 ILE A C 1
ATOM 1457 O O . ILE A 1 179 ? -4.729 5.264 1.768 1.00 95.00 179 ILE A O 1
ATOM 1461 N N . GLY A 1 180 ? -2.517 4.920 1.686 1.00 92.44 180 GLY A N 1
ATOM 1462 C CA . GLY A 1 180 ? -2.521 4.430 0.303 1.00 92.44 180 GLY A CA 1
ATOM 1463 C C . GLY A 1 180 ? -3.350 3.155 0.118 1.00 92.44 180 GLY A C 1
ATOM 1464 O O . GLY A 1 180 ? -4.049 3.022 -0.882 1.00 92.44 180 GLY A O 1
ATOM 1465 N N . HIS A 1 181 ? -3.338 2.259 1.107 1.00 95.44 181 HIS A N 1
ATOM 1466 C CA . HIS A 1 181 ? -4.151 1.045 1.113 1.00 95.44 181 HIS A CA 1
ATOM 1467 C C . HIS A 1 181 ? -5.617 1.373 1.417 1.00 95.44 181 HIS A C 1
ATOM 1469 O O . HIS A 1 181 ? -6.526 0.980 0.685 1.00 95.44 181 HIS A O 1
ATOM 1475 N N . THR A 1 182 ? -5.869 2.167 2.461 1.00 97.50 182 THR A N 1
ATOM 1476 C CA . THR A 1 182 ? -7.244 2.480 2.875 1.00 97.50 182 THR A CA 1
ATOM 1477 C C . THR A 1 182 ? -8.009 3.296 1.843 1.00 97.50 182 THR A C 1
ATOM 1479 O O . THR A 1 182 ? -9.190 3.026 1.621 1.00 97.50 182 THR A O 1
ATOM 1482 N N . ASP A 1 183 ? -7.357 4.251 1.177 1.00 96.62 183 ASP A N 1
ATOM 1483 C CA . ASP A 1 183 ? -7.967 5.020 0.092 1.00 96.62 183 ASP A CA 1
ATOM 1484 C C . ASP A 1 183 ? -8.333 4.115 -1.082 1.00 96.62 183 ASP A C 1
ATOM 1486 O O . ASP A 1 183 ? -9.464 4.171 -1.574 1.00 96.62 183 ASP A O 1
ATOM 1490 N N . ALA A 1 184 ? -7.423 3.222 -1.484 1.00 95.12 184 ALA A N 1
ATOM 1491 C CA . ALA A 1 184 ? -7.689 2.249 -2.536 1.00 95.12 184 ALA A CA 1
ATOM 1492 C C . ALA A 1 184 ? -8.898 1.370 -2.191 1.00 95.12 184 ALA A C 1
ATOM 1494 O O . ALA A 1 184 ? -9.781 1.176 -3.029 1.00 95.12 184 ALA A O 1
ATOM 1495 N N . TRP A 1 185 ? -9.002 0.887 -0.953 1.00 97.06 185 TRP A N 1
ATOM 1496 C CA . TRP A 1 185 ? -10.132 0.055 -0.539 1.00 97.06 185 TRP A CA 1
ATOM 1497 C C . TRP A 1 185 ? -11.458 0.810 -0.534 1.00 97.06 185 TRP A C 1
ATOM 1499 O O . TRP A 1 185 ? -12.482 0.280 -0.967 1.00 97.06 185 TRP A O 1
ATOM 1509 N N . MET A 1 186 ? -11.451 2.064 -0.084 1.00 97.38 186 MET A N 1
ATOM 1510 C CA . MET A 1 186 ? -12.643 2.911 -0.092 1.00 97.38 186 MET A CA 1
ATOM 1511 C C . MET A 1 186 ? -13.107 3.255 -1.510 1.00 97.38 186 MET A C 1
ATOM 1513 O O . MET A 1 186 ? -14.309 3.354 -1.752 1.00 97.38 186 MET A O 1
ATOM 1517 N N . LEU A 1 187 ? -12.186 3.384 -2.465 1.00 95.62 187 LEU A N 1
ATOM 1518 C CA . LEU A 1 187 ? -12.513 3.619 -3.875 1.00 95.62 187 LEU A CA 1
ATOM 1519 C C . LEU A 1 187 ? -13.015 2.353 -4.586 1.00 95.62 187 LEU A C 1
ATOM 1521 O O . LEU A 1 187 ? -13.784 2.457 -5.539 1.00 95.62 187 LEU A O 1
ATOM 1525 N N . ASN A 1 188 ? -12.646 1.166 -4.093 1.00 95.25 188 ASN A N 1
ATOM 1526 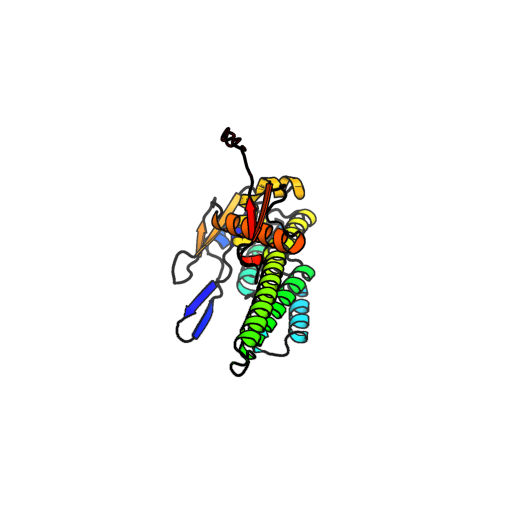C CA . ASN A 1 188 ? -12.983 -0.130 -4.690 1.00 95.25 188 ASN A CA 1
ATOM 1527 C C . ASN A 1 188 ? -13.942 -0.972 -3.823 1.00 95.25 188 ASN A C 1
ATOM 1529 O O . ASN A 1 188 ? -13.958 -2.200 -3.915 1.00 95.25 188 ASN A O 1
ATOM 1533 N N . GLN A 1 189 ? -14.792 -0.336 -3.001 1.00 95.56 189 GLN A N 1
ATOM 1534 C CA . GLN A 1 189 ? -15.677 -1.047 -2.061 1.00 95.56 189 GLN A CA 1
ATOM 1535 C C . GLN A 1 189 ? -16.564 -2.114 -2.710 1.00 95.56 189 GLN A C 1
ATOM 1537 O O . GLN A 1 189 ? -16.843 -3.137 -2.088 1.00 95.56 189 GLN A O 1
ATOM 1542 N N . LYS A 1 190 ? -17.038 -1.878 -3.939 1.00 96.38 190 LYS A N 1
ATOM 1543 C CA . LYS A 1 190 ? -17.898 -2.837 -4.637 1.00 96.38 190 LYS A CA 1
ATOM 1544 C C . LYS A 1 190 ? -17.150 -4.142 -4.929 1.00 96.38 190 LYS A C 1
ATOM 1546 O O . LYS A 1 190 ? -17.653 -5.197 -4.561 1.00 96.38 190 LYS A O 1
ATOM 1551 N N . GLU A 1 191 ? -15.967 -4.052 -5.539 1.00 95.44 191 GLU A N 1
ATOM 1552 C CA . GLU A 1 191 ? -15.104 -5.207 -5.846 1.00 95.44 191 GLU A CA 1
ATOM 1553 C C . GLU A 1 191 ? -14.740 -5.944 -4.553 1.00 95.44 191 GLU A C 1
ATOM 1555 O O . GLU A 1 191 ? -14.960 -7.146 -4.439 1.00 95.44 191 GLU A O 1
ATOM 1560 N N . ILE A 1 192 ? -14.331 -5.206 -3.516 1.00 97.12 192 ILE A N 1
ATOM 1561 C CA . ILE A 1 192 ? -13.962 -5.785 -2.217 1.00 97.12 192 ILE A CA 1
ATOM 1562 C C . ILE A 1 192 ? -15.134 -6.505 -1.539 1.00 97.12 192 ILE A C 1
ATOM 1564 O O . ILE A 1 192 ? -14.960 -7.577 -0.952 1.00 97.12 192 ILE A O 1
ATOM 1568 N N . LYS A 1 193 ? -16.343 -5.943 -1.611 1.00 97.88 193 LYS A N 1
ATOM 1569 C CA . LYS A 1 193 ? -17.544 -6.577 -1.064 1.00 97.88 193 LYS A CA 1
ATOM 1570 C C . LYS A 1 193 ? -17.917 -7.840 -1.832 1.00 97.88 193 LYS A C 1
ATOM 1572 O O . LYS A 1 193 ? -18.335 -8.813 -1.209 1.00 97.88 193 LYS A O 1
ATOM 1577 N N . GLU A 1 194 ? -17.791 -7.823 -3.154 1.00 98.00 194 GLU A N 1
ATOM 1578 C CA . GLU A 1 194 ? -18.088 -8.971 -4.015 1.00 98.00 194 GLU A CA 1
ATOM 1579 C C . GLU A 1 194 ? -17.074 -10.109 -3.820 1.00 98.00 194 GLU A C 1
ATOM 1581 O O . GLU A 1 194 ? -17.480 -11.269 -3.754 1.00 98.00 194 GLU A O 1
ATOM 1586 N N . GLU A 1 195 ? -15.787 -9.792 -3.667 1.00 97.75 195 GLU A N 1
ATOM 1587 C CA . GLU A 1 195 ? -14.710 -10.783 -3.557 1.00 97.75 195 GLU A CA 1
ATOM 1588 C C . GLU A 1 195 ? -14.501 -11.305 -2.127 1.00 97.75 195 GLU A C 1
ATOM 1590 O O . GLU A 1 195 ? -14.423 -12.516 -1.912 1.00 97.75 195 GLU A O 1
ATOM 1595 N N . TYR A 1 196 ? -14.453 -10.413 -1.134 1.00 97.75 196 TYR A N 1
ATOM 1596 C CA . TYR A 1 196 ? -14.097 -10.763 0.249 1.00 97.75 196 TYR A CA 1
ATOM 1597 C C . TYR A 1 196 ? -15.283 -10.712 1.216 1.00 97.75 196 TYR A C 1
ATOM 1599 O O . TYR A 1 196 ? -15.159 -11.123 2.370 1.00 97.75 196 TYR A O 1
ATOM 1607 N N . GLY A 1 197 ? -16.435 -10.177 0.796 1.00 97.62 197 GLY A N 1
ATOM 1608 C CA . GLY A 1 197 ? -17.572 -9.952 1.694 1.00 97.62 197 GLY A CA 1
ATOM 1609 C C . GLY A 1 197 ? -17.331 -8.845 2.727 1.00 97.62 197 GLY A C 1
ATOM 1610 O O . GLY A 1 197 ? -18.055 -8.766 3.722 1.00 97.62 197 GLY A O 1
ATOM 1611 N N . ILE A 1 198 ? -16.320 -7.994 2.519 1.00 98.06 198 ILE A N 1
ATOM 1612 C CA . ILE A 1 198 ? -15.999 -6.881 3.415 1.00 98.06 198 ILE A CA 1
ATOM 1613 C C . ILE A 1 198 ? -16.824 -5.651 3.031 1.00 98.06 198 ILE A C 1
ATOM 1615 O O . ILE A 1 198 ? -16.916 -5.274 1.868 1.00 98.06 198 ILE A O 1
ATOM 1619 N N . GLU A 1 199 ? -17.380 -4.979 4.036 1.00 97.81 199 GLU A N 1
ATOM 1620 C CA . GLU A 1 199 ? -18.004 -3.667 3.876 1.00 97.81 199 GLU A CA 1
ATOM 1621 C C . GLU A 1 199 ? -17.395 -2.695 4.888 1.00 97.81 199 GLU A C 1
ATOM 1623 O O . GLU A 1 199 ? -17.607 -2.834 6.102 1.00 97.81 199 GLU A O 1
ATOM 1628 N N . PHE A 1 200 ? -16.625 -1.727 4.389 1.00 97.19 200 PHE A N 1
ATOM 1629 C CA . PHE A 1 200 ? -16.063 -0.644 5.191 1.00 97.19 200 PHE A CA 1
ATOM 1630 C C . PHE A 1 200 ? -17.123 0.444 5.388 1.00 97.19 200 PHE A C 1
ATOM 1632 O O . PHE A 1 200 ? -17.672 0.971 4.425 1.00 97.19 200 PHE A O 1
ATOM 1639 N N . GLY A 1 201 ? -17.451 0.744 6.645 1.00 90.12 201 GLY A N 1
ATOM 1640 C CA . GLY A 1 201 ? -18.513 1.692 6.986 1.00 90.12 201 GLY A CA 1
ATOM 1641 C C . GLY A 1 201 ? -17.982 3.103 7.217 1.00 90.12 201 GLY A C 1
ATOM 1642 O O . GLY A 1 201 ? -18.161 3.992 6.396 1.00 90.12 201 GLY A O 1
ATOM 1643 N N . GLN A 1 202 ? -17.351 3.308 8.374 1.00 93.00 202 GLN A N 1
ATOM 1644 C CA . GLN A 1 202 ? -16.772 4.597 8.762 1.00 93.00 202 GLN A CA 1
ATOM 1645 C C . GLN A 1 202 ? -15.318 4.655 8.308 1.00 93.00 202 GLN A C 1
ATOM 1647 O O . GLN A 1 202 ? -14.538 3.802 8.735 1.00 93.00 202 GLN A O 1
ATOM 1652 N N . TYR A 1 203 ? -14.979 5.648 7.485 1.00 97.75 203 TYR A N 1
ATOM 1653 C CA . TYR A 1 203 ? -13.610 5.938 7.075 1.00 97.75 203 TYR A CA 1
ATOM 1654 C C . TYR A 1 203 ? -13.145 7.262 7.676 1.00 97.75 203 TYR A C 1
ATOM 1656 O O . TYR A 1 203 ? -13.793 8.291 7.495 1.00 97.75 203 TYR A O 1
ATOM 1664 N N . SER A 1 204 ? -12.025 7.228 8.385 1.00 98.19 204 SER A N 1
ATOM 1665 C CA . SER A 1 204 ? -11.375 8.408 8.955 1.00 98.19 204 SER A CA 1
ATOM 1666 C C . SER A 1 204 ? -9.872 8.291 8.710 1.00 98.19 204 SER A C 1
ATOM 1668 O O . SER A 1 204 ? -9.364 7.179 8.585 1.00 98.19 204 SER A O 1
ATOM 1670 N N . THR A 1 205 ? -9.139 9.400 8.641 1.00 97.56 205 THR A N 1
ATOM 1671 C CA . THR A 1 205 ? -7.701 9.340 8.339 1.00 97.56 205 THR A CA 1
ATOM 1672 C C . THR A 1 205 ? -6.888 10.399 9.066 1.00 97.56 205 THR A C 1
ATOM 1674 O O . THR A 1 205 ? -7.369 11.506 9.301 1.00 97.56 205 THR A O 1
ATOM 1677 N N . ASP A 1 206 ? -5.632 10.082 9.370 1.00 95.56 206 ASP A N 1
ATOM 1678 C CA . ASP A 1 206 ? -4.608 11.096 9.623 1.00 95.56 206 ASP A CA 1
ATOM 1679 C C . ASP A 1 206 ? -4.071 11.625 8.284 1.00 95.56 206 ASP A C 1
ATOM 1681 O O . ASP A 1 206 ? -3.805 10.846 7.370 1.00 95.56 206 ASP A O 1
ATOM 1685 N N . ILE A 1 207 ? -3.883 12.942 8.171 1.00 93.50 207 ILE A N 1
ATOM 1686 C CA . ILE A 1 207 ? -3.182 13.582 7.047 1.00 93.50 207 ILE A CA 1
ATOM 1687 C C . ILE A 1 207 ? -2.047 14.477 7.537 1.00 93.50 207 ILE A C 1
ATOM 1689 O O . ILE A 1 207 ? -2.125 15.055 8.621 1.00 93.50 207 ILE A O 1
ATOM 1693 N N . VAL A 1 208 ? -1.025 14.665 6.704 1.00 91.75 208 VAL A N 1
ATOM 1694 C CA . VAL A 1 208 ? 0.019 15.673 6.934 1.00 91.75 208 VAL A CA 1
ATOM 1695 C C . VAL A 1 208 ? -0.488 17.038 6.465 1.00 91.75 208 VAL A C 1
ATOM 1697 O O . VAL A 1 208 ? -0.836 17.195 5.296 1.00 91.75 208 VAL A O 1
ATOM 1700 N N . VAL A 1 209 ? -0.531 18.036 7.354 1.00 88.69 209 VAL A N 1
ATOM 1701 C CA . VAL A 1 209 ? -1.089 19.370 7.034 1.00 88.69 209 VAL A CA 1
ATOM 1702 C C . VAL A 1 209 ? -0.053 20.443 6.708 1.00 88.69 209 VAL A C 1
ATOM 1704 O O . VAL A 1 209 ? -0.423 21.492 6.179 1.00 88.69 209 VAL A O 1
ATOM 1707 N N . ASP A 1 210 ? 1.230 20.226 7.002 1.00 82.94 210 ASP A N 1
ATOM 1708 C CA . ASP A 1 210 ? 2.275 21.213 6.725 1.00 82.94 210 ASP A CA 1
ATOM 1709 C C . ASP A 1 210 ? 3.674 20.605 6.519 1.00 82.94 210 ASP A C 1
ATOM 1711 O O . ASP A 1 210 ? 3.906 19.405 6.667 1.00 82.94 210 ASP A O 1
ATOM 1715 N N . SER A 1 211 ? 4.639 21.468 6.186 1.00 79.38 211 SER A N 1
ATOM 1716 C CA . SER A 1 211 ? 6.047 21.099 5.986 1.00 79.38 211 SER A CA 1
ATOM 1717 C C . SER A 1 211 ? 6.781 20.682 7.265 1.00 79.38 211 SER A C 1
ATOM 1719 O O . SER A 1 211 ? 7.941 20.274 7.194 1.00 79.38 211 SER A O 1
ATOM 1721 N N . LYS A 1 212 ? 6.134 20.791 8.432 1.00 81.31 212 LYS A N 1
ATOM 1722 C CA . LYS A 1 212 ? 6.648 20.311 9.719 1.00 81.31 212 LYS A CA 1
ATOM 1723 C C . LYS A 1 212 ? 6.131 18.916 10.060 1.00 81.31 212 LYS A C 1
ATOM 1725 O O . LYS A 1 212 ? 6.437 18.433 11.146 1.00 81.31 212 LYS A O 1
ATOM 1730 N N . PHE A 1 213 ? 5.406 18.272 9.142 1.00 84.56 213 PHE A N 1
ATOM 1731 C CA . PHE A 1 213 ? 4.880 16.921 9.312 1.00 84.56 213 PHE A CA 1
ATOM 1732 C C . PHE A 1 213 ? 3.912 16.804 10.495 1.00 84.56 213 PHE A C 1
ATOM 1734 O O . PHE A 1 213 ? 3.857 15.783 11.177 1.00 84.56 213 PHE A O 1
ATOM 1741 N N . ILE A 1 214 ? 3.135 17.860 10.745 1.00 87.56 214 ILE A N 1
ATOM 1742 C CA . ILE A 1 214 ? 2.057 17.805 11.731 1.00 87.56 214 ILE A CA 1
ATOM 1743 C C . ILE A 1 214 ? 0.925 16.952 11.155 1.00 87.56 214 ILE A C 1
ATOM 1745 O O . ILE A 1 214 ? 0.446 17.223 10.050 1.00 87.56 214 ILE A O 1
ATOM 1749 N N . LEU A 1 215 ? 0.501 15.934 11.910 1.00 93.38 215 LEU A N 1
ATOM 1750 C CA . LEU A 1 215 ? -0.671 15.134 11.571 1.00 93.38 215 LEU A CA 1
ATOM 1751 C C . LEU A 1 215 ? -1.951 15.794 12.078 1.00 93.38 215 LEU A C 1
ATOM 1753 O O . LEU A 1 215 ? -2.003 16.306 13.197 1.00 93.38 215 LEU A O 1
ATOM 1757 N N . ARG A 1 216 ? -2.994 15.748 11.252 1.00 94.62 216 ARG A N 1
ATOM 1758 C CA . ARG A 1 216 ? -4.359 16.133 11.604 1.00 94.62 216 ARG A CA 1
ATOM 1759 C C . ARG A 1 216 ? -5.300 14.986 11.283 1.00 94.62 216 ARG A C 1
ATOM 1761 O O . ARG A 1 216 ? -5.332 14.523 10.145 1.00 94.62 216 ARG A O 1
ATOM 1768 N N . PHE A 1 217 ? -6.122 14.625 12.257 1.00 97.31 217 PHE A N 1
ATOM 1769 C CA . PHE A 1 217 ? -7.185 13.653 12.064 1.00 97.31 217 PHE A CA 1
ATOM 1770 C C . PHE A 1 217 ? -8.392 14.272 11.346 1.00 97.31 217 PHE A C 1
ATOM 1772 O O . PHE A 1 217 ? -8.850 15.370 11.685 1.00 97.31 217 PHE A O 1
ATOM 1779 N N . ILE A 1 218 ? -8.928 13.550 10.369 1.00 97.25 218 ILE A N 1
ATOM 1780 C CA . ILE A 1 218 ? -10.149 13.872 9.635 1.00 97.25 218 ILE A CA 1
ATOM 1781 C C . ILE A 1 218 ? -11.141 12.739 9.864 1.00 97.25 218 ILE A C 1
ATOM 1783 O O . ILE A 1 218 ? -10.907 11.603 9.453 1.00 97.25 218 ILE A O 1
ATOM 1787 N N . ASP A 1 219 ? -12.256 13.065 10.513 1.00 96.69 219 ASP A N 1
ATOM 1788 C CA . ASP A 1 219 ? -13.389 12.151 10.627 1.00 96.69 219 ASP A CA 1
ATOM 1789 C C . ASP A 1 219 ? -14.210 12.171 9.335 1.00 96.69 219 ASP A C 1
ATOM 1791 O O . ASP A 1 219 ? -14.311 13.224 8.706 1.00 96.69 219 ASP A O 1
ATOM 1795 N N . GLU A 1 220 ? -14.794 11.031 8.957 1.00 95.62 220 GLU A N 1
ATOM 1796 C CA . GLU A 1 220 ? -15.582 10.894 7.717 1.00 95.62 220 GLU A CA 1
ATOM 1797 C C . GLU A 1 220 ? -14.813 11.392 6.480 1.00 95.62 220 GLU A C 1
ATOM 1799 O O . GLU A 1 220 ? -15.286 12.206 5.684 1.00 95.62 220 GLU A O 1
ATOM 1804 N N . ALA A 1 221 ? -13.573 10.922 6.354 1.00 96.94 221 ALA A N 1
ATOM 1805 C CA . ALA A 1 221 ? -12.668 11.320 5.294 1.00 96.94 221 ALA A CA 1
ATOM 1806 C C . ALA A 1 221 ? -13.166 10.871 3.911 1.00 96.94 221 ALA A C 1
ATOM 1808 O O . ALA A 1 221 ? -13.852 9.858 3.759 1.00 96.94 221 ALA A O 1
ATOM 1809 N N . ILE A 1 222 ? -12.775 11.626 2.884 1.00 95.94 222 ILE A N 1
ATOM 1810 C CA . ILE A 1 222 ? -12.976 11.265 1.479 1.00 95.94 222 ILE A CA 1
ATOM 1811 C C . ILE A 1 222 ? -11.647 10.695 0.971 1.00 95.94 222 ILE A C 1
ATOM 1813 O O . ILE A 1 222 ? -10.629 11.364 1.163 1.00 95.94 222 ILE A O 1
ATOM 1817 N N . PRO A 1 223 ? -11.634 9.506 0.343 1.00 95.31 223 PRO A N 1
ATOM 1818 C CA . PRO A 1 223 ? -10.395 8.915 -0.151 1.00 95.31 223 PRO A CA 1
ATOM 1819 C C . PRO A 1 223 ? -9.765 9.743 -1.277 1.00 95.31 223 PRO A C 1
ATOM 1821 O O . PRO A 1 223 ? -10.485 10.340 -2.087 1.00 95.31 223 PRO A O 1
ATOM 1824 N N . ASP A 1 224 ? -8.431 9.769 -1.355 1.00 93.69 224 ASP A N 1
ATOM 1825 C CA . ASP A 1 224 ? -7.721 10.473 -2.423 1.00 93.69 224 ASP A CA 1
ATOM 1826 C C . ASP A 1 224 ? -7.913 9.768 -3.773 1.00 93.69 224 ASP A C 1
ATOM 1828 O O . ASP A 1 224 ? -7.451 8.652 -4.013 1.00 93.69 224 ASP A O 1
ATOM 1832 N N . LEU A 1 225 ? -8.560 10.467 -4.706 1.00 92.25 225 LEU A N 1
ATOM 1833 C CA . LEU A 1 225 ? -8.806 9.986 -6.064 1.00 92.25 225 LEU A CA 1
ATOM 1834 C C . LEU A 1 225 ? -7.516 9.727 -6.857 1.00 92.25 225 LEU A C 1
ATOM 1836 O O . LEU A 1 225 ? -7.552 8.964 -7.823 1.00 92.25 225 LEU A O 1
ATOM 1840 N N . ASN A 1 226 ? -6.382 10.321 -6.469 1.00 90.00 226 ASN A N 1
ATOM 1841 C CA . ASN A 1 226 ? -5.090 10.044 -7.100 1.00 90.00 226 ASN A CA 1
ATOM 1842 C C . ASN A 1 226 ? -4.677 8.578 -6.941 1.00 90.00 226 ASN A C 1
ATOM 1844 O O . ASN A 1 226 ? -4.160 7.987 -7.889 1.00 90.00 226 ASN A O 1
ATOM 1848 N N . VAL A 1 227 ? -5.020 7.960 -5.808 1.00 87.75 227 VAL A N 1
ATOM 1849 C CA . VAL A 1 227 ? -4.740 6.543 -5.545 1.00 87.75 227 VAL A CA 1
ATOM 1850 C C . VAL A 1 227 ? -5.441 5.644 -6.569 1.00 87.75 227 VAL A C 1
ATOM 1852 O O . VAL A 1 227 ? -4.850 4.679 -7.051 1.00 87.75 227 VAL A O 1
ATOM 1855 N N . ALA A 1 228 ? -6.664 5.983 -7.000 1.00 84.44 228 ALA A N 1
ATOM 1856 C CA . ALA A 1 228 ? -7.336 5.225 -8.060 1.00 84.44 228 ALA A CA 1
ATOM 1857 C C . ALA A 1 228 ? -6.579 5.286 -9.395 1.00 84.44 228 ALA A C 1
ATOM 1859 O O . ALA A 1 228 ? -6.482 4.270 -10.089 1.00 84.44 228 ALA A O 1
ATOM 1860 N N . TYR A 1 229 ? -6.024 6.444 -9.765 1.00 83.19 229 TYR A N 1
ATOM 1861 C CA . TYR A 1 229 ? -5.250 6.565 -11.002 1.00 83.19 229 TYR A CA 1
ATOM 1862 C C . TYR A 1 229 ? -3.974 5.723 -10.962 1.00 83.19 229 TYR A C 1
ATOM 1864 O O . TYR A 1 229 ? -3.651 5.082 -11.968 1.00 83.19 229 TYR A O 1
ATOM 1872 N N . ASP A 1 230 ? -3.295 5.667 -9.817 1.00 84.38 230 ASP A N 1
ATOM 1873 C CA . ASP A 1 230 ? -2.090 4.855 -9.635 1.00 84.38 230 ASP A CA 1
ATOM 1874 C C . ASP A 1 230 ? -2.405 3.357 -9.754 1.00 84.38 230 ASP A C 1
ATOM 1876 O O . ASP A 1 230 ? -1.766 2.649 -10.537 1.00 84.38 230 ASP A O 1
ATOM 1880 N N . PHE A 1 231 ? -3.463 2.881 -9.088 1.00 84.94 231 PHE A N 1
ATOM 1881 C CA . PHE A 1 231 ? -3.907 1.486 -9.180 1.00 84.94 231 PHE A CA 1
ATOM 1882 C C . PHE A 1 231 ? -4.325 1.088 -10.602 1.00 84.94 231 PHE A C 1
ATOM 1884 O O . PHE A 1 231 ? -3.922 0.031 -11.097 1.00 84.94 231 PHE A O 1
ATOM 1891 N N . ILE A 1 232 ? -5.104 1.927 -11.294 1.00 85.56 232 ILE A N 1
ATOM 1892 C CA . ILE A 1 232 ? -5.522 1.666 -12.680 1.00 85.56 232 ILE A CA 1
ATOM 1893 C C . ILE A 1 232 ? -4.303 1.625 -13.608 1.00 85.56 232 ILE A C 1
ATOM 1895 O O . ILE A 1 232 ? -4.205 0.747 -14.469 1.00 85.56 232 ILE A O 1
ATOM 1899 N N . SER A 1 233 ? -3.368 2.561 -13.442 1.00 85.50 233 SER A N 1
ATOM 1900 C CA . SER A 1 233 ? -2.151 2.632 -14.256 1.00 85.50 233 SER A CA 1
ATOM 1901 C C . SER A 1 233 ? -1.260 1.413 -14.034 1.00 85.50 233 SER A C 1
ATOM 1903 O O . SER A 1 233 ? -0.768 0.829 -15.003 1.00 85.50 233 SER A O 1
ATOM 1905 N N . LEU A 1 234 ? -1.118 0.970 -12.783 1.00 88.69 234 LEU A N 1
ATOM 1906 C CA . LEU A 1 234 ? -0.384 -0.241 -12.440 1.00 88.69 234 LEU A CA 1
ATOM 1907 C C . LEU A 1 234 ? -1.037 -1.492 -13.039 1.00 88.69 234 LEU A C 1
ATOM 1909 O O . LEU A 1 234 ? -0.344 -2.277 -13.683 1.00 88.69 234 LEU A O 1
ATOM 1913 N N . ARG A 1 235 ? -2.360 -1.672 -12.899 1.00 87.19 235 ARG A N 1
ATOM 1914 C CA . ARG A 1 235 ? -3.074 -2.822 -13.491 1.00 87.19 235 ARG A CA 1
ATOM 1915 C C . ARG A 1 235 ? -2.882 -2.880 -15.009 1.00 87.19 235 ARG A C 1
ATOM 1917 O O . ARG A 1 235 ? -2.578 -3.944 -15.544 1.00 87.19 235 ARG A O 1
ATOM 1924 N N . LYS A 1 236 ? -2.957 -1.735 -15.698 1.00 84.81 236 LYS A N 1
ATOM 1925 C CA . LYS A 1 236 ? -2.651 -1.643 -17.137 1.00 84.81 236 LYS A CA 1
ATOM 1926 C C . LYS A 1 236 ? -1.210 -2.046 -17.441 1.00 84.81 236 LYS A C 1
ATOM 1928 O O . LYS A 1 236 ? -0.980 -2.819 -18.368 1.00 84.81 236 LYS A O 1
ATOM 1933 N N . ALA A 1 237 ? -0.241 -1.558 -16.667 1.00 85.06 237 ALA A N 1
ATOM 1934 C CA . ALA A 1 237 ? 1.164 -1.910 -16.854 1.00 85.06 237 ALA A CA 1
ATOM 1935 C C . ALA A 1 237 ? 1.416 -3.415 -16.651 1.00 85.06 237 ALA A C 1
ATOM 1937 O O . ALA A 1 237 ? 2.127 -4.025 -17.449 1.00 85.06 237 ALA A O 1
ATOM 1938 N N . ILE A 1 238 ? 0.795 -4.032 -15.641 1.00 88.88 238 ILE A N 1
ATOM 1939 C CA . ILE A 1 238 ? 0.866 -5.480 -15.396 1.00 88.88 238 ILE A CA 1
ATOM 1940 C C . ILE A 1 238 ? 0.278 -6.252 -16.577 1.00 88.88 238 ILE A C 1
ATOM 1942 O O . ILE A 1 238 ? 0.966 -7.101 -17.145 1.00 88.88 238 ILE A O 1
ATOM 1946 N N . ASN A 1 239 ? -0.947 -5.917 -16.994 1.00 85.69 239 ASN A N 1
ATOM 1947 C CA . ASN A 1 239 ? -1.593 -6.549 -18.144 1.00 85.69 239 ASN A CA 1
ATOM 1948 C C . ASN A 1 239 ? -0.705 -6.454 -19.389 1.00 85.69 239 ASN A C 1
ATOM 1950 O O . ASN A 1 239 ? -0.542 -7.435 -20.120 1.00 85.69 239 ASN A O 1
ATOM 1954 N N . PHE A 1 240 ? -0.066 -5.303 -19.602 1.00 83.31 240 PHE A N 1
ATOM 1955 C CA . PHE A 1 240 ? 0.799 -5.109 -20.753 1.00 83.31 240 PHE A CA 1
ATOM 1956 C C . PHE A 1 240 ? 2.032 -6.010 -20.692 1.00 83.31 240 PHE A C 1
ATOM 1958 O O . PHE A 1 240 ? 2.390 -6.635 -21.689 1.00 83.31 240 PHE A O 1
ATOM 1965 N N . LEU A 1 241 ? 2.663 -6.136 -19.524 1.00 82.25 241 LEU A N 1
ATOM 1966 C CA . LEU A 1 241 ? 3.833 -6.996 -19.364 1.00 82.25 241 LEU A CA 1
ATOM 1967 C C . LEU A 1 241 ? 3.508 -8.493 -19.464 1.00 82.25 241 LEU A C 1
ATOM 1969 O O . LEU A 1 241 ? 4.352 -9.244 -19.954 1.00 82.25 241 LEU A O 1
ATOM 1973 N N . GLU A 1 242 ? 2.332 -8.922 -19.005 1.00 84.56 242 GLU A N 1
ATOM 1974 C CA . GLU A 1 242 ? 1.942 -10.339 -18.947 1.00 84.56 242 GLU A CA 1
ATOM 1975 C C . GLU A 1 242 ? 1.234 -10.827 -20.213 1.00 84.56 242 GLU A C 1
ATOM 1977 O O . GLU A 1 242 ? 1.473 -11.941 -20.677 1.00 84.56 242 GLU A O 1
ATOM 1982 N N . ARG A 1 243 ? 0.352 -9.997 -20.771 1.00 81.94 243 ARG A N 1
ATOM 1983 C CA . ARG A 1 243 ? -0.549 -10.351 -21.878 1.00 81.94 243 ARG A CA 1
ATOM 1984 C C . ARG A 1 243 ? -0.230 -9.597 -23.163 1.00 81.94 243 ARG A C 1
ATOM 1986 O O . ARG A 1 243 ? -0.823 -9.885 -24.200 1.00 81.94 243 ARG A O 1
ATOM 1993 N N . GLY A 1 244 ? 0.680 -8.624 -23.104 1.00 77.06 244 GLY A N 1
ATOM 1994 C CA . GLY A 1 244 ? 0.964 -7.731 -24.222 1.00 77.06 244 GLY A CA 1
ATOM 1995 C C . GLY A 1 244 ? -0.167 -6.743 -24.510 1.00 77.06 244 GLY A C 1
ATOM 1996 O O . GLY A 1 244 ? -0.220 -6.254 -25.632 1.00 77.06 244 GLY A O 1
ATOM 1997 N N . ARG A 1 245 ? -1.078 -6.495 -23.549 1.00 79.50 245 ARG A N 1
ATOM 1998 C CA . ARG A 1 245 ? -2.270 -5.636 -23.697 1.00 79.50 245 ARG A CA 1
ATOM 1999 C C . ARG A 1 245 ? -2.537 -4.766 -22.469 1.00 79.50 245 ARG A C 1
ATOM 2001 O O . ARG A 1 245 ? -2.305 -5.223 -21.365 1.00 79.50 245 ARG A O 1
ATOM 2008 N N . PHE A 1 246 ? -3.037 -3.543 -22.627 1.00 79.38 246 PHE A N 1
ATOM 2009 C CA . PHE A 1 246 ? -3.420 -2.674 -21.505 1.00 79.38 246 PHE A CA 1
ATOM 2010 C C . PHE A 1 246 ? -4.801 -3.014 -20.939 1.00 79.38 246 PHE A C 1
ATOM 2012 O O . PHE A 1 246 ? -4.998 -2.926 -19.725 1.00 79.38 246 PHE A O 1
ATOM 2019 N N . SER A 1 247 ? -5.753 -3.370 -21.798 1.00 78.19 247 SER A N 1
ATOM 2020 C CA . SER A 1 247 ? -7.139 -3.650 -21.419 1.00 78.19 247 SER A CA 1
ATOM 2021 C C . SER A 1 247 ? -7.492 -5.139 -21.514 1.00 78.19 247 SER A C 1
ATOM 2023 O O . SER A 1 247 ? -6.786 -5.927 -22.146 1.00 78.19 247 SER A O 1
ATOM 2025 N N . ASP A 1 248 ? -8.603 -5.515 -20.873 1.00 76.00 248 ASP A N 1
ATOM 2026 C CA . ASP A 1 248 ? -9.239 -6.830 -21.041 1.00 76.00 248 ASP A CA 1
ATOM 2027 C C . ASP A 1 248 ? -10.151 -6.887 -22.285 1.00 76.00 248 ASP A C 1
ATOM 2029 O O . ASP A 1 248 ? -10.659 -7.950 -22.641 1.00 76.00 248 ASP A O 1
ATOM 2033 N N . GLU A 1 249 ? -10.363 -5.750 -22.952 1.00 79.31 249 GLU A N 1
ATOM 2034 C CA . GLU A 1 249 ? -11.152 -5.644 -24.179 1.00 79.31 249 GLU A CA 1
ATOM 2035 C C . GLU A 1 249 ? -10.321 -6.055 -25.410 1.00 79.31 249 GLU A C 1
ATOM 2037 O O . GLU A 1 249 ? -9.087 -6.037 -25.397 1.00 79.31 249 GLU A O 1
ATOM 2042 N N . GLU A 1 250 ? -10.984 -6.449 -26.504 1.00 79.62 250 GLU A N 1
ATOM 2043 C CA . GLU A 1 250 ? -10.301 -6.652 -27.787 1.00 79.62 250 GLU A CA 1
ATOM 2044 C C . GLU A 1 250 ? -10.240 -5.331 -28.568 1.00 79.62 250 GLU A C 1
ATOM 2046 O O . GLU A 1 250 ? -11.276 -4.870 -29.050 1.00 79.62 250 GLU A O 1
ATOM 2051 N N . PRO A 1 251 ? -9.053 -4.715 -28.729 1.00 82.62 251 PRO A N 1
ATOM 2052 C CA . PRO A 1 251 ? -8.918 -3.511 -29.538 1.00 82.62 251 PRO A CA 1
ATOM 2053 C C . PRO A 1 251 ? -9.019 -3.829 -31.035 1.00 82.62 251 PRO A C 1
ATOM 2055 O O . PRO A 1 251 ? -8.600 -4.894 -31.492 1.00 82.62 251 PRO A O 1
ATOM 2058 N N . ASP A 1 252 ? -9.486 -2.864 -31.829 1.00 82.69 252 ASP A N 1
ATOM 2059 C CA . ASP A 1 252 ? -9.471 -2.954 -33.294 1.00 82.69 252 ASP A CA 1
ATOM 2060 C C . ASP A 1 252 ? -8.046 -2.979 -33.849 1.00 82.69 252 ASP A C 1
ATOM 2062 O O . ASP A 1 252 ? -7.771 -3.643 -34.852 1.00 82.69 252 ASP A O 1
ATOM 2066 N N . LEU A 1 253 ? -7.152 -2.199 -33.234 1.00 80.94 253 LEU A N 1
ATOM 2067 C CA . LEU A 1 253 ? -5.752 -2.089 -33.622 1.00 80.94 253 LEU A CA 1
ATOM 2068 C C . LEU A 1 253 ? -4.859 -2.005 -32.388 1.00 80.94 253 LEU A C 1
ATOM 2070 O O . LEU A 1 253 ? -5.165 -1.324 -31.409 1.00 80.94 253 LEU A O 1
ATOM 2074 N N . VAL A 1 254 ? -3.705 -2.652 -32.500 1.00 78.38 254 VAL A N 1
ATOM 2075 C CA . VAL A 1 254 ? -2.616 -2.590 -31.531 1.00 78.38 254 VAL A CA 1
ATOM 2076 C C . VAL A 1 254 ? -1.372 -2.121 -32.262 1.00 78.38 254 VAL A C 1
ATOM 2078 O O . VAL A 1 254 ? -1.084 -2.588 -33.367 1.00 78.38 254 VAL A O 1
ATOM 2081 N N . GLY A 1 255 ? -0.623 -1.205 -31.661 1.00 76.19 255 GLY A N 1
ATOM 2082 C CA . GLY A 1 255 ? 0.618 -0.726 -32.246 1.00 76.19 255 GLY A CA 1
ATOM 2083 C C . GLY A 1 255 ? 1.622 -0.268 -31.207 1.00 76.19 255 GLY A C 1
ATOM 2084 O O . GLY A 1 255 ? 1.342 -0.201 -30.012 1.00 76.19 255 GLY A O 1
ATOM 2085 N N . THR A 1 256 ? 2.823 0.045 -31.685 1.00 77.25 256 THR A N 1
ATOM 2086 C CA . THR A 1 256 ? 3.822 0.754 -30.893 1.00 77.25 256 THR A CA 1
ATOM 2087 C C . THR A 1 256 ? 4.479 1.844 -31.732 1.00 77.25 256 THR A C 1
ATOM 2089 O O . THR A 1 256 ? 4.838 1.595 -32.884 1.00 77.25 256 THR A O 1
ATOM 2092 N N . TRP A 1 257 ? 4.621 3.057 -31.190 1.00 75.25 257 TRP A N 1
ATOM 2093 C CA . TRP A 1 257 ? 5.406 4.122 -31.832 1.00 75.25 257 TRP A CA 1
ATOM 2094 C C . TRP A 1 257 ? 6.907 4.029 -31.526 1.00 75.25 257 TRP A C 1
ATOM 2096 O O . TRP A 1 257 ? 7.698 4.750 -32.130 1.00 75.25 257 TRP A O 1
ATOM 2106 N N . ASP A 1 258 ? 7.313 3.131 -30.624 1.00 68.62 258 ASP A N 1
ATOM 2107 C CA . ASP A 1 258 ? 8.708 2.908 -30.250 1.00 68.62 258 ASP A CA 1
ATOM 2108 C C . ASP A 1 258 ? 9.087 1.444 -30.487 1.00 68.62 258 ASP A C 1
ATOM 2110 O O . ASP A 1 258 ? 8.960 0.577 -29.624 1.00 68.62 258 ASP A O 1
ATOM 2114 N N . VAL A 1 259 ? 9.583 1.168 -31.694 1.00 56.16 259 VAL A N 1
ATOM 2115 C CA . VAL A 1 259 ? 10.024 -0.178 -32.092 1.00 56.16 259 VAL A CA 1
ATOM 2116 C C . VAL A 1 259 ? 11.253 -0.662 -31.318 1.00 56.16 259 VAL A C 1
ATOM 2118 O O . VAL A 1 259 ? 11.545 -1.855 -31.325 1.00 56.16 259 VAL A O 1
ATOM 2121 N N . THR A 1 260 ? 11.987 0.243 -30.664 1.00 46.38 260 THR A N 1
ATOM 2122 C CA . THR A 1 260 ? 13.188 -0.100 -29.890 1.00 46.38 260 THR A CA 1
ATOM 2123 C C . THR A 1 260 ? 12.880 -0.396 -28.432 1.00 46.38 260 THR A C 1
ATOM 2125 O O . THR A 1 260 ? 13.576 -1.198 -27.811 1.00 46.38 260 THR A O 1
ATOM 2128 N N . LYS A 1 261 ? 11.815 0.202 -27.898 1.00 56.78 261 LYS A N 1
ATOM 2129 C CA . LYS A 1 261 ? 11.311 -0.039 -26.553 1.00 56.78 261 LYS A CA 1
ATOM 2130 C C . LYS A 1 261 ? 9.778 -0.086 -26.591 1.00 56.78 261 LYS A C 1
ATOM 2132 O O . LYS A 1 261 ? 9.112 0.886 -26.238 1.00 56.78 261 LYS A O 1
ATOM 2137 N N . PRO A 1 262 ? 9.191 -1.231 -26.985 1.00 56.69 262 PRO A N 1
ATOM 2138 C CA . PRO A 1 262 ? 7.751 -1.334 -27.208 1.00 56.69 262 PRO A CA 1
ATOM 2139 C C . PRO A 1 262 ? 6.894 -0.905 -26.013 1.00 56.69 262 PRO A C 1
ATOM 2141 O O . PRO A 1 262 ? 5.807 -0.376 -26.220 1.00 56.69 262 PRO A O 1
ATOM 2144 N N . SER A 1 263 ? 7.401 -1.056 -24.781 1.00 61.16 263 SER A N 1
ATOM 2145 C CA . SER A 1 263 ? 6.712 -0.657 -23.549 1.00 61.16 263 SER A CA 1
ATOM 2146 C C . SER A 1 263 ? 6.501 0.849 -23.371 1.00 61.16 263 SER A C 1
ATOM 2148 O O . SER A 1 263 ? 5.596 1.235 -22.641 1.00 61.16 263 SER A O 1
ATOM 2150 N N . SER A 1 264 ? 7.294 1.708 -24.022 1.00 63.69 264 SER A N 1
ATOM 2151 C CA . SER A 1 264 ? 7.097 3.170 -24.025 1.00 63.69 264 SER A CA 1
ATOM 2152 C C . SER A 1 264 ? 6.284 3.673 -25.213 1.00 63.69 264 SER A C 1
ATOM 2154 O O . SER A 1 264 ? 5.938 4.854 -25.258 1.00 63.69 264 SER A O 1
ATOM 2156 N N . GLY A 1 265 ? 6.013 2.795 -26.178 1.00 67.50 265 GLY A N 1
ATOM 2157 C CA . GLY A 1 265 ? 5.336 3.138 -27.419 1.00 67.50 265 GLY A CA 1
ATOM 2158 C C . GLY A 1 265 ? 3.949 2.551 -27.591 1.00 67.50 265 GLY A C 1
ATOM 2159 O O . GLY A 1 265 ? 3.294 2.870 -28.578 1.00 67.50 265 GLY A O 1
ATOM 2160 N N . TYR A 1 266 ? 3.539 1.655 -26.697 1.00 78.69 266 TYR A N 1
ATOM 2161 C CA . TYR A 1 266 ? 2.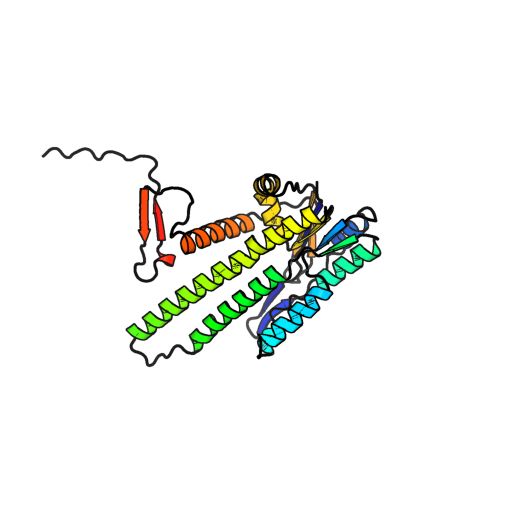366 0.818 -26.891 1.00 78.69 266 TYR A CA 1
ATOM 2162 C C . TYR A 1 266 ? 1.058 1.613 -26.830 1.00 78.69 266 TYR A C 1
ATOM 2164 O O . TYR A 1 266 ? 0.867 2.461 -25.958 1.00 78.69 266 TYR A O 1
ATOM 2172 N N . PHE A 1 267 ? 0.139 1.299 -27.741 1.00 82.44 267 PHE A N 1
ATOM 2173 C CA . PHE A 1 267 ? -1.218 1.826 -27.741 1.00 82.44 267 PHE A CA 1
ATOM 2174 C C . PHE A 1 267 ? -2.232 0.789 -28.227 1.00 82.44 267 PHE A C 1
ATOM 2176 O O . PHE A 1 267 ? -1.933 -0.072 -29.058 1.00 82.44 267 PHE A O 1
ATOM 2183 N N . GLU A 1 268 ? -3.458 0.942 -27.733 1.00 84.06 268 GLU A N 1
ATOM 2184 C CA . GLU A 1 268 ? -4.648 0.199 -28.148 1.00 84.06 268 GLU A CA 1
ATOM 2185 C C . GLU A 1 268 ? -5.664 1.190 -28.705 1.00 84.06 268 GLU A C 1
ATOM 2187 O O . GLU A 1 268 ? -5.897 2.244 -28.110 1.00 84.06 268 GLU A O 1
ATOM 2192 N N . LEU A 1 269 ? -6.240 0.873 -29.863 1.00 82.62 269 LEU A N 1
ATOM 2193 C CA . LEU A 1 269 ? -7.236 1.706 -30.523 1.00 82.62 269 LEU A CA 1
ATOM 2194 C C . LEU A 1 269 ? -8.567 0.954 -30.598 1.00 82.62 269 LEU A C 1
ATOM 2196 O O . LEU A 1 269 ? -8.632 -0.143 -31.151 1.00 82.62 269 LEU A O 1
ATOM 2200 N N . PHE A 1 270 ? -9.618 1.589 -30.085 1.00 87.00 270 PHE A N 1
ATOM 2201 C CA . PHE A 1 270 ? -10.995 1.098 -30.087 1.00 87.00 270 PHE A CA 1
ATOM 2202 C C . PHE A 1 270 ? -11.814 2.003 -31.011 1.00 87.00 270 PHE A C 1
ATOM 2204 O O . PHE A 1 270 ? -11.847 3.220 -30.819 1.00 87.00 270 PHE A O 1
ATOM 2211 N N . ILE A 1 271 ? -12.400 1.448 -32.072 1.00 85.19 271 ILE A N 1
ATOM 2212 C CA . ILE A 1 271 ? -13.108 2.212 -33.103 1.00 85.19 271 ILE A CA 1
ATOM 2213 C C . ILE A 1 271 ? -14.614 2.073 -32.886 1.00 85.19 271 ILE A C 1
ATOM 2215 O O . ILE A 1 271 ? -15.237 1.130 -33.366 1.00 85.19 271 ILE A O 1
ATOM 2219 N N . ASP A 1 272 ? -15.227 3.086 -32.272 1.00 77.88 272 ASP A N 1
ATOM 2220 C CA . ASP A 1 272 ? -16.678 3.108 -32.026 1.00 77.88 272 ASP A CA 1
ATOM 2221 C C . ASP A 1 272 ? -17.516 3.010 -33.314 1.00 77.88 272 ASP A C 1
ATOM 2223 O O . ASP A 1 272 ? -18.613 2.446 -33.331 1.00 77.88 272 ASP A O 1
ATOM 2227 N N . LYS A 1 273 ? -17.030 3.591 -34.423 1.00 74.06 273 LYS A N 1
ATOM 2228 C CA . LYS A 1 273 ? -17.736 3.581 -35.712 1.00 74.06 273 LYS A CA 1
ATOM 2229 C C . LYS A 1 273 ? -16.783 3.766 -36.890 1.00 74.06 273 LYS A C 1
ATOM 2231 O O . LYS A 1 273 ? -16.142 4.804 -37.028 1.00 74.06 273 LYS A O 1
ATOM 2236 N N . ARG A 1 274 ? -16.748 2.794 -37.807 1.00 65.38 274 ARG A N 1
ATOM 2237 C CA . ARG A 1 274 ? -16.024 2.929 -39.082 1.00 65.38 274 ARG A CA 1
ATOM 2238 C C . ARG A 1 274 ? -16.867 3.717 -40.080 1.00 65.38 274 ARG A C 1
ATOM 2240 O O . ARG A 1 274 ? -17.852 3.208 -40.616 1.00 65.38 274 ARG A O 1
ATOM 2247 N N . THR A 1 275 ? -16.481 4.955 -40.362 1.00 64.94 275 THR A N 1
ATOM 2248 C CA . THR A 1 275 ? -17.014 5.700 -41.506 1.00 64.94 275 THR A CA 1
ATOM 2249 C C . THR A 1 275 ? -16.488 5.033 -42.775 1.00 64.94 275 THR A C 1
ATOM 2251 O O . THR A 1 275 ? -15.290 5.076 -43.041 1.00 64.94 275 THR A O 1
ATOM 2254 N N . LYS A 1 276 ? -17.358 4.372 -43.556 1.00 56.00 276 LYS A N 1
ATOM 2255 C CA . LYS A 1 276 ? -16.984 3.900 -44.899 1.00 56.00 276 LYS A CA 1
ATOM 2256 C C . LYS A 1 276 ? -16.539 5.123 -45.698 1.00 56.00 276 LYS A C 1
ATOM 2258 O O . LYS A 1 276 ? -17.363 5.996 -45.964 1.00 56.00 276 LYS A O 1
ATOM 2263 N N . SER A 1 277 ? -15.256 5.202 -46.048 1.00 58.28 277 SER A N 1
ATOM 2264 C CA . SER A 1 277 ? -14.795 6.211 -46.995 1.00 58.28 277 SER A CA 1
ATOM 2265 C C . SER A 1 277 ? -15.564 5.996 -48.291 1.00 58.28 277 SER A C 1
ATOM 2267 O O . SER A 1 277 ? -15.602 4.874 -48.804 1.00 58.28 277 SER A O 1
ATOM 2269 N N . MET A 1 278 ? -16.219 7.049 -48.776 1.00 49.50 278 MET A N 1
ATOM 2270 C CA . MET A 1 278 ? -16.861 7.036 -50.083 1.00 49.50 278 MET A CA 1
ATOM 2271 C C . MET A 1 278 ? -15.824 6.574 -51.103 1.00 49.50 278 MET A C 1
ATOM 2273 O O . MET A 1 278 ? -14.736 7.145 -51.176 1.00 49.50 278 MET A O 1
ATOM 2277 N N . SER A 1 279 ? -16.140 5.501 -51.826 1.00 46.34 279 SER A N 1
ATOM 2278 C CA . SER A 1 279 ? -15.376 5.097 -52.996 1.00 46.34 279 SER A CA 1
ATOM 2279 C C . SER A 1 279 ? -15.299 6.301 -53.922 1.00 46.34 279 SER A C 1
ATOM 2281 O O . SER A 1 279 ? -16.332 6.821 -54.342 1.00 46.34 279 SER A O 1
ATOM 2283 N N . VAL A 1 280 ? -14.083 6.773 -54.183 1.00 52.72 280 VAL A N 1
ATOM 2284 C CA . VAL A 1 280 ? -13.839 7.659 -55.314 1.00 52.72 280 VAL A CA 1
ATOM 2285 C C . VAL A 1 280 ? -14.072 6.779 -56.536 1.00 52.72 280 VAL A C 1
ATOM 2287 O O . VAL A 1 280 ? -13.266 5.898 -56.819 1.00 52.72 280 VAL A O 1
ATOM 2290 N N . GLU A 1 281 ? -15.251 6.911 -57.143 1.00 48.34 281 GLU A N 1
ATOM 2291 C CA . GLU A 1 281 ? -15.516 6.357 -58.468 1.00 48.34 281 GLU A CA 1
ATOM 2292 C C . GLU A 1 281 ? -14.550 7.046 -59.443 1.00 48.34 281 GLU A C 1
ATOM 2294 O O . GLU A 1 281 ? -14.505 8.278 -59.492 1.00 48.34 281 GLU A O 1
ATOM 2299 N N . GLU A 1 282 ? -13.722 6.240 -60.116 1.00 52.88 282 GLU A N 1
ATOM 2300 C CA . GLU A 1 282 ? -12.851 6.664 -61.224 1.00 52.88 282 GLU A CA 1
ATOM 2301 C C . GLU A 1 282 ? -13.660 7.082 -62.457 1.00 52.88 282 GLU A C 1
ATOM 2303 O O . GLU A 1 282 ? -14.676 6.412 -62.764 1.00 52.88 282 GLU A O 1
#

pLDDT: mean 86.67, std 12.55, range [46.34, 98.81]

Secondary structure (DSSP, 8-state):
-EEEEEE--EEEEEETTTEEEEEE----HHHHHHHHTSPTT-EEEESS--HHHHHHHHHHHHHH--STHHHHSSS--THHHHHHHHHHHHTT-EEEE---HHHHHHHHHHHHHHHHHHHTTTT--SSS-HHHHHHHHHHHHHHHHHHHHHHHHIIIIIHHHHHHHHHHHTT-SEEEEEHHHHHHHHHTHHHHHHHH---EEEEEEEEE-STT--EEEETTPPPPHHHHHHHHHHHHHHHHHHHS-SSSS--SEEEES-SSSHHHHEEEE--S----PPP---